Protein AF-0000000086875425 (afdb_homodimer)

Secondary structure (DSSP, 8-state):
-HHHHHHHHT--SHHHHHHHHHHHHHHHHHHHHHHHHHTT---HHHHHHHH---HHHHHHHT-EEEHHHHHHHHT--HHHHHHHHHHHT---BTTEEEHHHHHHHHSHHHHHHHHHHHHHHHHHHHHHHHHHHHHHHHHHHHHHH-/-HHHHHHHHT--SHHHHHHHHHHHHHHHHHHHHHHHHHTT---HHHHHHHH---HHHHHHHT-EEEHHHHHHHHT--HHHHHHHHHHHT---BTTEEEHHHHHHHHSHHHHHHHHHHHHHHHHHHHHHHHHHHHHHHHHHHHHHH-

Nearest PDB structures (foldseek):
  6fal-assembly1_A  TM=4.359E-01  e=3.203E+00  Escherichia coli
  6fal-assembly1_A  TM=4.360E-01  e=3.203E+00  Escherichia coli

Solvent-accessible surface area (backbone atoms only — not comparable to full-atom values): 15227 Å² total; per-residue (Å²): 109,71,62,57,46,52,53,44,43,67,26,78,45,69,69,56,35,51,52,50,52,52,51,50,50,51,50,48,25,51,40,46,43,21,46,40,45,74,74,64,56,79,54,59,68,59,46,26,71,61,41,66,46,52,65,69,59,56,55,53,33,63,38,70,34,47,60,67,56,48,26,62,74,70,70,42,51,71,66,57,46,52,51,46,35,67,49,34,58,55,64,62,57,96,66,20,35,40,39,22,61,51,53,33,53,72,33,71,67,53,30,50,48,40,25,50,54,34,49,52,50,49,51,49,45,49,48,36,44,52,41,43,46,45,42,47,48,42,44,51,49,47,48,67,66,98,111,71,62,57,46,52,52,46,44,66,26,78,44,69,69,56,35,50,51,51,52,52,52,50,51,52,49,49,25,50,38,45,45,20,46,39,44,74,74,62,57,78,56,59,68,59,45,25,69,62,42,65,47,54,66,68,58,55,55,53,32,64,37,68,34,47,58,67,58,47,27,62,74,70,68,41,51,72,66,57,45,53,52,46,36,67,47,34,58,55,65,62,57,96,67,20,35,40,37,23,60,51,54,34,54,71,33,70,66,53,30,50,48,40,24,50,53,33,49,52,50,47,50,48,46,49,46,38,45,51,41,43,46,44,42,47,48,40,44,50,48,46,49,66,68,99

Foldseek 3Di:
DVVVVVLVVPDDDDVSVVVNVVVVLVLVLLLQLLVCVVVPDDDLVVSCVVSVDDSVSSVQQQDWDALVVLCVVQVHDSVVVVVLCVQLVADADVRIGGNSVSSLCVDPVSSVVSSVVVVVVVVVVVVVVVVVVVVCVVVVVVVVVD/DVVVVVLVVPDDDDVSVVVNVVVVLVLVLLLQLLVCVVVPDDDLVVSCVVSVDDSVSSVQQQDWDALVVLCVVQVHDSVVVVVLCVQLVADADVRIGGNSVSSLCVDPVSSVVSSVVVVVVVVVVVVVVVVVVVVCVVVVVVVVVD

Radius of gyration: 24.81 Å; Cα contacts (8 Å, |Δi|>4): 283; chains: 2; bounding box: 55×74×65 Å

Sequence (292 aa):
MTDEIQHLIDIHDRASANEYLRRRDERRRRLIASRMLQLGERDHKYIKQITLCRIEEIEGLKAYLTMEQVMHELGLSEMSLKKYIRQCGLTVYNRMIPRYAIELAKDSVYGILMQKEYQDKKLKTQTQEEYLLEIEERIAEYGKCFMTDEIQHLIDIHDRASANEYLRRRDERRRRLIASRMLQLGERDHKYIKQITLCRIEEIEGLKAYLTMEQVMHELGLSEMSLKKYIRQCGLTVYNRMIPRYAIELAKDSVYGILMQKEYQDKKLKTQTQEEYLLEIEERIAEYGKCF

Organism: NCBI:txid248903

pLDDT: mean 82.44, std 16.49, range [30.38, 97.31]

Structure (mmCIF, N/CA/C/O backbone):
data_AF-0000000086875425-model_v1
#
loop_
_entity.id
_entity.type
_entity.pdbx_description
1 polymer 'Uncharacterized protein'
#
loop_
_atom_site.group_PDB
_atom_site.id
_atom_site.type_symbol
_atom_site.label_atom_id
_atom_site.label_alt_id
_atom_site.label_comp_id
_atom_site.label_asym_id
_atom_site.label_entity_id
_atom_site.label_seq_id
_atom_site.pdbx_PDB_ins_code
_atom_site.Cartn_x
_atom_site.Cartn_y
_atom_site.Cartn_z
_atom_site.occupancy
_atom_site.B_iso_or_equiv
_atom_site.auth_seq_id
_atom_site.auth_comp_id
_atom_site.auth_asym_id
_atom_site.auth_atom_id
_atom_site.pdbx_PDB_model_num
ATOM 1 N N . MET A 1 1 ? 0.768 -17.562 7.965 1 48.5 1 MET A N 1
ATOM 2 C CA . MET A 1 1 ? 0.227 -16.766 9.062 1 48.5 1 MET A CA 1
ATOM 3 C C . MET A 1 1 ? 0.815 -17.219 10.398 1 48.5 1 MET A C 1
ATOM 5 O O . MET A 1 1 ? 1.211 -16.375 11.211 1 48.5 1 MET A O 1
ATOM 9 N N . THR A 1 2 ? 0.936 -18.469 10.539 1 56.5 2 THR A N 1
ATOM 10 C CA . THR A 1 2 ? 1.395 -19.016 11.812 1 56.5 2 THR A CA 1
ATOM 11 C C . THR A 1 2 ? 2.842 -18.609 12.078 1 56.5 2 THR A C 1
ATOM 13 O O . THR A 1 2 ? 3.186 -18.219 13.195 1 56.5 2 THR A O 1
ATOM 16 N N . ASP A 1 3 ? 3.473 -18.422 10.977 1 80 3 ASP A N 1
ATOM 17 C CA . ASP A 1 3 ? 4.906 -18.219 11.148 1 80 3 ASP A CA 1
ATOM 18 C C . ASP A 1 3 ? 5.207 -16.75 11.477 1 80 3 ASP A C 1
ATOM 20 O O . ASP A 1 3 ? 6.008 -16.453 12.359 1 80 3 ASP A O 1
ATOM 24 N N . GLU A 1 4 ? 4.293 -15.992 11 1 85.06 4 GLU A N 1
ATOM 25 C CA . GLU A 1 4 ? 4.559 -14.578 11.25 1 85.06 4 GLU A CA 1
ATOM 26 C C . GLU A 1 4 ? 4.242 -14.211 12.695 1 85.06 4 GLU A C 1
ATOM 28 O O . GLU A 1 4 ? 4.965 -13.43 13.32 1 85.06 4 GLU A O 1
ATOM 33 N N . ILE A 1 5 ? 3.25 -14.836 13.195 1 88.69 5 ILE A N 1
ATOM 34 C CA . ILE A 1 5 ? 2.84 -14.586 14.578 1 88.69 5 ILE A CA 1
ATOM 35 C C . ILE A 1 5 ? 3.943 -15.023 15.531 1 88.69 5 ILE A C 1
ATOM 37 O O . ILE A 1 5 ? 4.316 -14.281 16.438 1 88.69 5 ILE A O 1
ATOM 41 N N . GLN A 1 6 ? 4.379 -16.219 15.266 1 89.81 6 GLN A N 1
ATOM 42 C CA . GLN A 1 6 ? 5.449 -16.734 16.125 1 89.81 6 GLN A CA 1
ATOM 43 C C . GLN A 1 6 ? 6.703 -15.867 16 1 89.81 6 GLN A C 1
ATOM 45 O O . GLN A 1 6 ? 7.395 -15.625 17 1 89.81 6 GLN A O 1
ATOM 50 N N . HIS A 1 7 ? 7 -15.453 14.828 1 90.44 7 HIS A N 1
ATOM 51 C CA . HIS A 1 7 ? 8.148 -14.578 14.617 1 90.44 7 HIS A CA 1
ATOM 52 C C . HIS A 1 7 ? 8.031 -13.305 15.445 1 90.44 7 HIS A C 1
ATOM 54 O O . HIS A 1 7 ? 9.008 -12.859 16.047 1 90.44 7 HIS A O 1
ATOM 60 N N . LEU A 1 8 ? 6.863 -12.758 15.531 1 90.88 8 LEU A N 1
ATOM 61 C CA . LEU A 1 8 ? 6.621 -11.539 16.297 1 90.88 8 LEU A CA 1
ATOM 62 C C . LEU A 1 8 ? 6.859 -11.773 17.781 1 90.88 8 LEU A C 1
ATOM 64 O O . LEU A 1 8 ? 7.473 -10.945 18.453 1 90.88 8 LEU A O 1
ATOM 68 N N . ILE A 1 9 ? 6.422 -12.898 18.234 1 91.88 9 ILE A N 1
ATOM 69 C CA . ILE A 1 9 ? 6.523 -13.234 19.656 1 91.88 9 ILE A CA 1
ATOM 70 C C . ILE A 1 9 ? 7.988 -13.461 20.016 1 91.88 9 ILE A C 1
ATOM 72 O O . ILE A 1 9 ? 8.406 -13.148 21.141 1 91.88 9 ILE A O 1
ATOM 76 N N . ASP A 1 10 ? 8.789 -13.812 19.047 1 92.5 10 ASP A N 1
ATOM 77 C CA . ASP A 1 10 ? 10.18 -14.172 19.297 1 92.5 10 ASP A CA 1
ATOM 78 C C . ASP A 1 10 ? 11.086 -12.938 19.234 1 92.5 10 ASP A C 1
ATOM 80 O O . ASP A 1 10 ? 12.297 -13.039 19.438 1 92.5 10 ASP A O 1
ATOM 84 N N . ILE A 1 11 ? 10.516 -11.844 18.984 1 92.56 11 ILE A N 1
ATOM 85 C CA . ILE A 1 11 ? 11.297 -10.617 18.938 1 92.56 11 ILE A CA 1
ATOM 86 C C . ILE A 1 11 ? 11.539 -10.109 20.359 1 92.56 11 ILE A C 1
ATOM 88 O O . ILE A 1 11 ? 10.594 -9.805 21.094 1 92.56 11 ILE A O 1
ATOM 92 N N . HIS A 1 12 ? 12.883 -9.93 20.75 1 91.62 12 HIS A N 1
ATOM 93 C CA . HIS A 1 12 ? 13.172 -9.555 22.125 1 91.62 12 HIS A CA 1
ATOM 94 C C . HIS A 1 12 ? 14.148 -8.383 22.188 1 91.62 12 HIS A C 1
ATOM 96 O O . HIS A 1 12 ? 14.531 -7.941 23.266 1 91.62 12 HIS A O 1
ATOM 102 N N . ASP A 1 13 ? 14.594 -7.965 21 1 93.06 13 ASP A N 1
ATOM 103 C CA . ASP A 1 13 ? 15.547 -6.859 21 1 93.06 13 ASP A CA 1
ATOM 104 C C . ASP A 1 13 ? 15.227 -5.852 19.906 1 93.06 13 ASP A C 1
ATOM 106 O O . ASP A 1 13 ? 14.469 -6.152 18.984 1 93.06 13 ASP A O 1
ATOM 110 N N . ARG A 1 14 ? 15.867 -4.703 20.031 1 91.19 14 ARG A N 1
ATOM 111 C CA . ARG A 1 14 ? 15.562 -3.578 19.156 1 91.19 14 ARG A CA 1
ATOM 112 C C . ARG A 1 14 ? 16.031 -3.859 17.719 1 91.19 14 ARG A C 1
ATOM 114 O O . ARG A 1 14 ? 15.359 -3.484 16.766 1 91.19 14 ARG A O 1
ATOM 121 N N . ALA A 1 15 ? 17.125 -4.457 17.656 1 91.88 15 ALA A N 1
ATOM 122 C CA . ALA A 1 15 ? 17.672 -4.75 16.328 1 91.88 15 ALA A CA 1
ATOM 123 C C . ALA A 1 15 ? 16.734 -5.68 15.555 1 91.88 15 ALA A C 1
ATOM 125 O O . ALA A 1 15 ? 16.438 -5.43 14.383 1 91.88 15 ALA A O 1
ATOM 126 N N . SER A 1 16 ? 16.281 -6.691 16.203 1 92.94 16 SER A N 1
ATOM 127 C CA . SER A 1 16 ? 15.367 -7.648 15.586 1 92.94 16 SER A CA 1
ATOM 128 C C . SER A 1 16 ? 14.023 -7.004 15.258 1 92.94 16 SER A C 1
ATOM 130 O O . SER A 1 16 ? 13.414 -7.312 14.234 1 92.94 16 SER A O 1
ATOM 132 N N . ALA A 1 17 ? 13.609 -6.137 16.094 1 92.56 17 ALA A N 1
ATOM 133 C CA . ALA A 1 17 ? 12.352 -5.438 15.875 1 92.56 17 ALA A CA 1
ATOM 134 C C . ALA A 1 17 ? 12.43 -4.543 14.648 1 92.56 17 ALA A C 1
ATOM 136 O O . ALA A 1 17 ? 11.523 -4.547 13.805 1 92.56 17 ALA A O 1
ATOM 137 N N . ASN A 1 18 ? 13.492 -3.838 14.57 1 90.38 18 ASN A N 1
ATOM 138 C CA . ASN A 1 18 ? 13.695 -2.953 13.422 1 90.38 18 ASN A CA 1
ATOM 139 C C . ASN A 1 18 ? 13.766 -3.734 12.117 1 90.38 18 ASN A C 1
ATOM 141 O O . ASN A 1 18 ? 13.211 -3.311 11.102 1 90.38 18 ASN A O 1
ATOM 145 N N . GLU A 1 19 ? 14.422 -4.797 12.195 1 92.44 19 GLU A N 1
ATOM 146 C CA . GLU A 1 19 ? 14.539 -5.629 11 1 92.44 19 GLU A CA 1
ATOM 147 C C . GLU A 1 19 ? 13.18 -6.168 10.57 1 92.44 19 GLU A C 1
ATOM 149 O O . GLU A 1 19 ? 12.867 -6.203 9.375 1 92.44 19 GLU A O 1
ATOM 154 N N . TYR A 1 20 ? 12.414 -6.586 11.531 1 92.94 20 TYR A N 1
ATOM 155 C CA . TYR A 1 20 ? 11.07 -7.09 11.234 1 92.94 20 TYR A CA 1
ATOM 156 C C . TYR A 1 20 ? 10.219 -6.012 10.578 1 92.94 20 TYR A C 1
ATOM 158 O O . TYR A 1 20 ? 9.547 -6.273 9.57 1 92.94 20 TYR A O 1
ATOM 166 N N . LEU A 1 21 ? 10.266 -4.855 11.086 1 90.25 21 LEU A N 1
ATOM 167 C CA . LEU A 1 21 ? 9.461 -3.756 10.562 1 90.25 21 LEU A CA 1
ATOM 168 C C . LEU A 1 21 ? 9.898 -3.387 9.148 1 90.25 21 LEU A C 1
ATOM 170 O O . LEU A 1 21 ? 9.062 -3.137 8.281 1 90.25 21 LEU A O 1
ATOM 174 N N . ARG A 1 22 ? 11.18 -3.379 8.93 1 89.5 22 ARG A N 1
ATOM 175 C CA . ARG A 1 22 ? 11.719 -3.055 7.617 1 89.5 22 ARG A CA 1
ATOM 176 C C . ARG A 1 22 ? 11.273 -4.074 6.574 1 89.5 22 ARG A C 1
ATOM 178 O O . ARG A 1 22 ? 10.805 -3.703 5.496 1 89.5 22 ARG A O 1
ATOM 185 N N . ARG A 1 23 ? 11.344 -5.277 6.918 1 90.44 23 ARG A N 1
ATOM 186 C CA . ARG A 1 23 ? 10.969 -6.344 5.992 1 90.44 23 ARG A CA 1
ATOM 187 C C . ARG A 1 23 ? 9.477 -6.312 5.699 1 90.44 23 ARG A C 1
ATOM 189 O O . ARG A 1 23 ? 9.055 -6.535 4.562 1 90.44 23 ARG A O 1
ATOM 196 N N . ARG A 1 24 ? 8.789 -6.074 6.711 1 89.5 24 ARG A N 1
ATOM 197 C CA . ARG A 1 24 ? 7.34 -6.031 6.535 1 89.5 24 ARG A CA 1
ATOM 198 C C . ARG A 1 24 ? 6.934 -4.867 5.645 1 89.5 24 ARG A C 1
ATOM 200 O O . ARG A 1 24 ? 6.055 -5.008 4.789 1 89.5 24 ARG A O 1
ATOM 207 N N . ASP A 1 25 ? 7.562 -3.75 5.844 1 89 25 ASP A N 1
ATOM 208 C CA . ASP A 1 25 ? 7.27 -2.58 5.023 1 89 25 ASP A CA 1
ATOM 209 C C . ASP A 1 25 ? 7.621 -2.836 3.559 1 89 25 ASP A C 1
ATOM 211 O O . ASP A 1 25 ? 6.867 -2.461 2.658 1 89 25 ASP A O 1
ATOM 215 N N . GLU A 1 26 ? 8.688 -3.438 3.359 1 90.94 26 GLU A N 1
ATOM 216 C CA . GLU A 1 26 ? 9.117 -3.764 2.002 1 90.94 26 GLU A CA 1
ATOM 217 C C . GLU A 1 26 ? 8.133 -4.719 1.331 1 90.94 26 GLU A C 1
ATOM 219 O O . GLU A 1 26 ? 7.785 -4.543 0.16 1 90.94 26 GLU A O 1
ATOM 224 N N . ARG A 1 27 ? 7.703 -5.672 2.082 1 91 27 ARG A N 1
ATOM 225 C CA . ARG A 1 27 ? 6.754 -6.641 1.549 1 91 27 ARG A CA 1
ATOM 226 C C . ARG A 1 27 ? 5.434 -5.969 1.178 1 91 27 ARG A C 1
ATOM 228 O O . ARG A 1 27 ? 4.836 -6.289 0.148 1 91 27 ARG A O 1
ATOM 235 N N . ARG A 1 28 ? 5.059 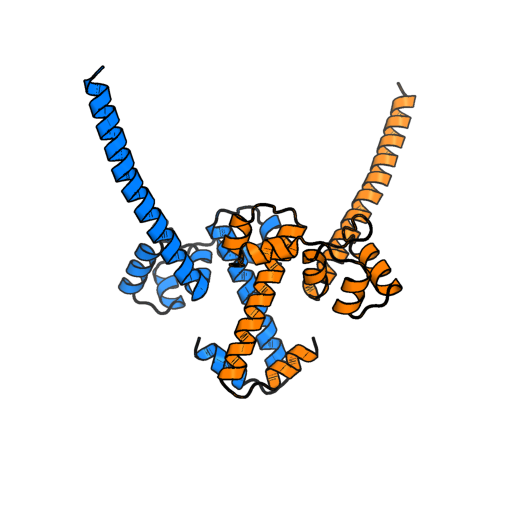-5.125 1.97 1 91.25 28 ARG A N 1
ATOM 236 C CA . ARG A 1 28 ? 3.787 -4.449 1.726 1 91.25 28 ARG A CA 1
ATOM 237 C C . ARG A 1 28 ? 3.875 -3.545 0.499 1 91.25 28 ARG A C 1
ATOM 239 O O . ARG A 1 28 ? 2.938 -3.479 -0.297 1 91.25 28 ARG A O 1
ATOM 246 N N . ARG A 1 29 ? 4.973 -2.867 0.413 1 93.31 29 ARG A N 1
ATOM 247 C CA . ARG A 1 29 ? 5.164 -2.014 -0.755 1 93.31 29 ARG A CA 1
ATOM 248 C C . ARG A 1 29 ? 5.129 -2.832 -2.043 1 93.31 29 ARG A C 1
ATOM 250 O O . ARG A 1 29 ? 4.477 -2.443 -3.012 1 93.31 29 ARG A O 1
ATOM 257 N N . ARG A 1 30 ? 5.742 -3.898 -1.973 1 94.56 30 ARG A N 1
ATOM 258 C CA . ARG A 1 30 ? 5.789 -4.785 -3.133 1 94.56 30 ARG A CA 1
ATOM 259 C C . ARG A 1 30 ? 4.406 -5.336 -3.453 1 94.56 30 ARG A C 1
ATOM 261 O O . ARG A 1 30 ? 4.059 -5.52 -4.625 1 94.56 30 ARG A O 1
ATOM 268 N N . LEU A 1 31 ? 3.713 -5.633 -2.4 1 95.38 31 LEU A N 1
ATOM 269 C CA . LEU A 1 31 ? 2.365 -6.168 -2.562 1 95.38 31 LEU A CA 1
ATOM 270 C C . LEU A 1 31 ? 1.456 -5.156 -3.246 1 95.38 31 LEU A C 1
ATOM 272 O O . LEU A 1 31 ? 0.715 -5.5 -4.168 1 95.38 31 LEU A O 1
ATOM 276 N N . ILE A 1 32 ? 1.537 -3.955 -2.863 1 96 32 ILE A N 1
ATOM 277 C CA . ILE A 1 32 ? 0.703 -2.908 -3.445 1 96 32 ILE A CA 1
ATOM 278 C C . ILE A 1 32 ? 1.121 -2.658 -4.891 1 96 32 ILE A C 1
ATOM 280 O O . ILE A 1 32 ? 0.271 -2.496 -5.77 1 96 32 ILE A O 1
ATOM 284 N N . ALA A 1 33 ? 2.385 -2.629 -5.07 1 97.25 33 ALA A N 1
ATOM 285 C CA . ALA A 1 33 ? 2.873 -2.492 -6.441 1 97.25 33 ALA A CA 1
ATOM 286 C C . ALA A 1 33 ? 2.354 -3.623 -7.324 1 97.25 33 ALA A C 1
ATOM 288 O O . ALA A 1 33 ? 1.902 -3.385 -8.445 1 97.25 33 ALA A O 1
ATOM 289 N N . SER A 1 34 ? 2.398 -4.809 -6.816 1 96 34 SER A N 1
ATOM 290 C CA . SER A 1 34 ? 1.917 -5.984 -7.539 1 96 34 SER A CA 1
ATOM 291 C C . SER A 1 34 ? 0.431 -5.863 -7.863 1 96 34 SER A C 1
ATOM 293 O O . SER A 1 34 ? 0.004 -6.18 -8.977 1 96 34 SER A O 1
ATOM 295 N N . ARG A 1 35 ? -0.295 -5.398 -6.914 1 95.12 35 ARG A N 1
ATOM 296 C CA . ARG A 1 35 ? -1.731 -5.234 -7.113 1 95.12 35 ARG A CA 1
ATOM 297 C C . ARG A 1 35 ? -2.02 -4.184 -8.18 1 95.12 35 ARG A C 1
ATOM 299 O O . ARG A 1 35 ? -2.91 -4.367 -9.016 1 95.12 35 ARG A O 1
ATOM 306 N N . MET A 1 36 ? -1.295 -3.127 -8.188 1 96.31 36 MET A N 1
ATOM 307 C CA . MET A 1 36 ? -1.462 -2.078 -9.195 1 96.31 36 MET A CA 1
ATOM 308 C C . MET A 1 36 ? -1.146 -2.605 -10.594 1 96.31 36 MET A C 1
ATOM 310 O O . MET A 1 36 ? -1.882 -2.336 -11.539 1 96.31 36 MET A O 1
ATOM 314 N N . LEU A 1 37 ? -0.131 -3.359 -10.656 1 94.94 37 LEU A N 1
ATOM 315 C CA . LEU A 1 37 ? 0.236 -3.961 -11.93 1 94.94 37 LEU A CA 1
ATOM 316 C C . LEU A 1 37 ? -0.846 -4.926 -12.406 1 94.94 37 LEU A C 1
ATOM 318 O O . LEU A 1 37 ? -1.198 -4.93 -13.586 1 94.94 37 LEU A O 1
ATOM 322 N N . GLN A 1 38 ? -1.345 -5.703 -11.508 1 91.94 38 GLN A N 1
ATOM 323 C CA . GLN A 1 38 ? -2.398 -6.66 -11.836 1 91.94 38 GLN A CA 1
ATOM 324 C C . GLN A 1 38 ? -3.641 -5.949 -12.367 1 91.94 38 GLN A C 1
ATOM 326 O O . GLN A 1 38 ? -4.324 -6.465 -13.25 1 91.94 38 GLN A O 1
ATOM 331 N N . LEU A 1 39 ? -3.879 -4.773 -11.859 1 92.25 39 LEU A N 1
ATOM 332 C CA . LEU A 1 39 ? -5.055 -4.008 -12.258 1 92.25 39 LEU A CA 1
ATOM 333 C C . LEU A 1 39 ? -4.797 -3.25 -13.562 1 92.25 39 LEU A C 1
ATOM 335 O O . LEU A 1 39 ? -5.672 -2.541 -14.055 1 92.25 39 LEU A O 1
ATOM 339 N N . GLY A 1 40 ? -3.561 -3.266 -14.062 1 91.69 40 GLY A N 1
ATOM 340 C CA . GLY A 1 40 ? -3.295 -2.73 -15.391 1 91.69 40 GLY A CA 1
ATOM 341 C C . GLY A 1 40 ? -2.516 -1.43 -15.359 1 91.69 40 GLY A C 1
ATOM 342 O O . GLY A 1 40 ? -2.318 -0.798 -16.406 1 91.69 40 GLY A O 1
ATOM 343 N N . GLU A 1 41 ? -2.088 -1.036 -14.148 1 94.06 41 GLU A N 1
ATOM 344 C CA . GLU A 1 41 ? -1.267 0.168 -14.078 1 94.06 41 GLU A CA 1
ATOM 345 C C . GLU A 1 41 ? 0.095 -0.054 -14.727 1 94.06 41 GLU A C 1
ATOM 347 O O . GLU A 1 41 ? 0.802 -1.008 -14.391 1 94.06 41 GLU A O 1
ATOM 352 N N . ARG A 1 42 ? 0.423 0.842 -15.664 1 92.12 42 ARG A N 1
ATOM 353 C CA . ARG A 1 42 ? 1.667 0.65 -16.406 1 92.12 42 ARG A CA 1
ATOM 354 C C . ARG A 1 42 ? 2.627 1.812 -16.172 1 92.12 42 ARG A C 1
ATOM 356 O O . ARG A 1 42 ? 3.766 1.787 -16.641 1 92.12 42 ARG A O 1
ATOM 363 N N . ASP A 1 43 ? 2.145 2.771 -15.469 1 95.25 43 ASP A N 1
ATOM 364 C CA . ASP A 1 43 ? 2.994 3.918 -15.156 1 95.25 43 ASP A CA 1
ATOM 365 C C . ASP A 1 43 ? 3.885 3.633 -13.953 1 95.25 43 ASP A C 1
ATOM 367 O O . ASP A 1 43 ? 3.451 3.764 -12.805 1 95.25 43 ASP A O 1
ATOM 371 N N . HIS A 1 44 ? 5.156 3.387 -14.25 1 94.75 44 HIS A N 1
ATOM 372 C CA . HIS A 1 44 ? 6.102 3.016 -13.203 1 94.75 44 HIS A CA 1
ATOM 373 C C . HIS A 1 44 ? 6.34 4.176 -12.234 1 94.75 44 HIS A C 1
ATOM 375 O O . HIS A 1 44 ? 6.535 3.963 -11.039 1 94.75 44 HIS A O 1
ATOM 381 N N . LYS A 1 45 ? 6.297 5.348 -12.789 1 93.62 45 LYS A N 1
ATOM 382 C CA . LYS A 1 45 ? 6.5 6.516 -11.945 1 93.62 45 LYS A CA 1
ATOM 383 C C . LYS A 1 45 ? 5.352 6.684 -10.953 1 93.62 45 LYS A C 1
ATOM 385 O O . LYS A 1 45 ? 5.574 7.008 -9.781 1 93.62 45 LYS A O 1
ATOM 390 N N . TYR A 1 46 ? 4.223 6.449 -11.438 1 95.06 46 TYR A N 1
ATOM 391 C CA . TYR A 1 46 ? 3.043 6.535 -10.586 1 95.06 46 TYR A CA 1
ATOM 392 C C . TYR A 1 46 ? 3.072 5.461 -9.5 1 95.06 46 TYR A C 1
ATOM 394 O O . TYR A 1 46 ? 2.84 5.75 -8.328 1 95.06 46 TYR A O 1
ATOM 402 N N . ILE A 1 47 ? 3.393 4.266 -9.859 1 97 47 ILE A N 1
ATOM 403 C CA . ILE A 1 47 ? 3.484 3.168 -8.898 1 97 47 ILE A CA 1
ATOM 404 C C . ILE A 1 47 ? 4.543 3.484 -7.848 1 97 47 ILE A C 1
ATOM 406 O O . ILE A 1 47 ? 4.316 3.291 -6.652 1 97 47 ILE A O 1
ATOM 410 N N . LYS A 1 48 ? 5.652 4.004 -8.273 1 96 48 LYS A N 1
ATOM 411 C CA . LYS A 1 48 ? 6.746 4.359 -7.375 1 96 48 LYS A CA 1
ATOM 412 C C . LYS A 1 48 ? 6.309 5.422 -6.371 1 96 48 LYS A C 1
ATOM 414 O O . LYS A 1 48 ? 6.672 5.359 -5.195 1 96 48 LYS A O 1
ATOM 419 N N . GLN A 1 49 ? 5.52 6.367 -6.844 1 92.88 49 GLN A N 1
ATOM 420 C CA . GLN A 1 49 ? 5.07 7.453 -5.98 1 92.88 49 GLN A CA 1
ATOM 421 C C . GLN A 1 49 ? 4.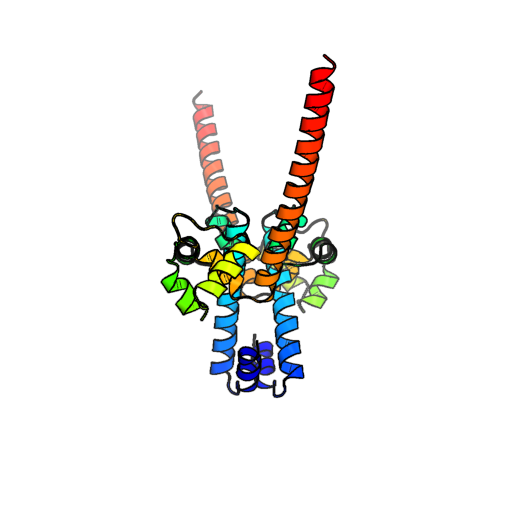156 6.93 -4.871 1 92.88 49 GLN A C 1
ATOM 423 O O . GLN A 1 49 ? 4.168 7.449 -3.754 1 92.88 49 GLN A O 1
ATOM 428 N N . ILE A 1 50 ? 3.447 5.961 -5.215 1 94.5 50 ILE A N 1
ATOM 429 C CA . ILE A 1 50 ? 2.484 5.426 -4.262 1 94.5 50 ILE A CA 1
ATOM 430 C C . ILE A 1 50 ? 3.186 4.457 -3.309 1 94.5 50 ILE A C 1
ATOM 432 O O . ILE A 1 50 ? 2.994 4.527 -2.092 1 94.5 50 ILE A O 1
ATOM 436 N N . THR A 1 51 ? 4.02 3.576 -3.791 1 95.44 51 THR A N 1
ATOM 437 C CA . THR A 1 51 ? 4.516 2.438 -3.025 1 95.44 51 THR A CA 1
ATOM 438 C C . THR A 1 51 ? 5.91 2.721 -2.479 1 95.44 51 THR A C 1
ATOM 440 O O . THR A 1 51 ? 6.383 2.025 -1.576 1 95.44 51 THR A O 1
ATOM 443 N N . LEU A 1 52 ? 6.613 3.592 -3.17 1 93.25 52 LEU A N 1
ATOM 444 C CA . LEU A 1 52 ? 7.996 3.928 -2.846 1 93.25 52 LEU A CA 1
ATOM 445 C C . LEU A 1 52 ? 8.938 2.785 -3.221 1 93.25 52 LEU A C 1
ATOM 447 O O . LEU A 1 52 ? 10.078 2.734 -2.752 1 93.25 52 LEU A O 1
ATOM 451 N N . CYS A 1 53 ? 8.43 1.869 -3.971 1 94.31 53 CYS A N 1
ATOM 452 C CA . CYS A 1 53 ? 9.305 0.861 -4.555 1 94.31 53 CYS A CA 1
ATOM 453 C C . CYS A 1 53 ? 10.242 1.482 -5.582 1 94.31 53 CYS A C 1
ATOM 455 O O . CYS A 1 53 ? 9.859 2.416 -6.293 1 94.31 53 CYS A O 1
ATOM 457 N N . ARG A 1 54 ? 11.398 0.935 -5.688 1 93.75 54 ARG A N 1
ATOM 458 C CA . ARG A 1 54 ? 12.312 1.357 -6.742 1 93.75 54 ARG A CA 1
ATOM 459 C C . ARG A 1 54 ? 11.812 0.91 -8.117 1 93.75 54 ARG A C 1
ATOM 461 O O . ARG A 1 54 ? 11.125 -0.109 -8.227 1 93.75 54 ARG A O 1
ATOM 468 N N . ILE A 1 55 ? 12.156 1.655 -9.117 1 95.38 55 ILE A N 1
ATOM 469 C CA . ILE A 1 55 ? 11.719 1.354 -10.477 1 95.38 55 ILE A CA 1
ATOM 470 C C . ILE A 1 55 ? 12.188 -0.045 -10.867 1 95.38 55 ILE A C 1
ATOM 472 O O . ILE A 1 55 ? 11.438 -0.812 -11.477 1 95.38 55 ILE A O 1
ATOM 476 N N . GLU A 1 56 ? 13.375 -0.347 -10.5 1 95.5 56 GLU A N 1
ATOM 477 C CA . GLU A 1 56 ? 13.922 -1.661 -10.82 1 95.5 56 GLU A CA 1
ATOM 478 C C . GLU A 1 56 ? 13.094 -2.775 -10.188 1 95.5 56 GLU A C 1
ATOM 480 O O . GLU A 1 56 ? 12.891 -3.826 -10.797 1 95.5 56 GLU A O 1
ATOM 485 N N . GLU A 1 57 ? 12.711 -2.559 -9 1 96.06 57 GLU A N 1
ATOM 486 C CA . GLU A 1 57 ? 11.859 -3.529 -8.312 1 96.06 57 GLU A CA 1
ATOM 487 C C . GLU A 1 57 ? 10.523 -3.695 -9.031 1 96.06 57 GLU A C 1
ATOM 489 O O . GLU A 1 57 ? 10.023 -4.816 -9.172 1 96.06 57 GLU A O 1
ATOM 494 N N . ILE A 1 58 ? 9.961 -2.621 -9.438 1 97 58 ILE A N 1
ATOM 495 C CA . ILE A 1 58 ? 8.68 -2.633 -10.148 1 97 58 ILE A CA 1
ATOM 496 C C . ILE A 1 58 ? 8.828 -3.387 -11.469 1 97 58 ILE A C 1
ATOM 498 O O . ILE A 1 58 ? 7.984 -4.215 -11.812 1 97 58 ILE A O 1
ATOM 502 N N . GLU A 1 59 ? 9.906 -3.104 -12.188 1 96.25 59 GLU A N 1
ATOM 503 C CA . GLU A 1 59 ? 10.18 -3.82 -13.43 1 96.25 59 GLU A CA 1
ATOM 504 C C . GLU A 1 59 ? 10.344 -5.316 -13.18 1 96.25 59 GLU A C 1
ATOM 506 O O . GLU A 1 59 ? 9.859 -6.141 -13.953 1 96.25 59 GLU A O 1
ATOM 511 N N . GLY A 1 60 ? 10.984 -5.598 -12.125 1 96.12 60 GLY A N 1
ATOM 512 C CA . GLY A 1 60 ? 11.172 -6.996 -11.758 1 96.12 60 GLY A CA 1
ATOM 513 C C . GLY A 1 60 ? 9.867 -7.719 -11.484 1 96.12 60 GLY A C 1
ATOM 514 O O . GLY A 1 60 ? 9.758 -8.922 -11.727 1 96.12 60 GLY A O 1
ATOM 515 N N . LEU A 1 61 ? 8.945 -7.047 -11.031 1 96.06 61 LEU A N 1
ATOM 516 C CA . LEU A 1 61 ? 7.641 -7.629 -10.727 1 96.06 61 LEU A CA 1
ATOM 517 C C . LEU A 1 61 ? 6.922 -8.039 -12.008 1 96.06 61 LEU A C 1
ATOM 519 O O . LEU A 1 61 ? 5.992 -8.844 -11.969 1 96.06 61 LEU A O 1
ATOM 523 N N . LYS A 1 62 ? 7.367 -7.527 -13.102 1 93.62 62 LYS A N 1
ATOM 524 C CA . LYS A 1 62 ? 6.727 -7.812 -14.383 1 93.62 62 LYS A CA 1
ATOM 525 C C . LYS A 1 62 ? 7.375 -9.016 -15.062 1 93.62 62 LYS A C 1
ATOM 527 O O . LYS A 1 62 ? 6.859 -9.523 -1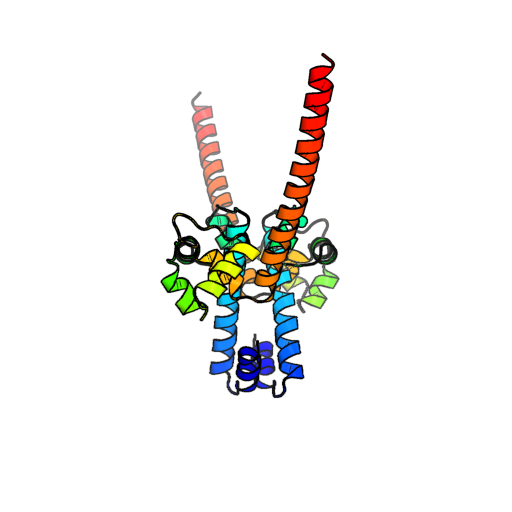6.062 1 93.62 62 LYS A O 1
ATOM 532 N N . ALA A 1 63 ? 8.445 -9.391 -14.492 1 93.81 63 ALA A N 1
ATOM 533 C CA . ALA A 1 63 ? 9.141 -10.531 -15.078 1 93.81 63 ALA A CA 1
ATOM 534 C C . ALA A 1 63 ? 8.281 -11.797 -15.008 1 93.81 63 ALA A C 1
ATOM 536 O O . ALA A 1 63 ? 7.492 -11.961 -14.078 1 93.81 63 ALA A O 1
ATOM 537 N N . TYR A 1 64 ? 8.555 -12.695 -15.977 1 93.69 64 TYR A N 1
ATOM 538 C CA . TYR A 1 64 ? 7.801 -13.945 -16.047 1 93.69 64 TYR A CA 1
ATOM 539 C C . TYR A 1 64 ? 8.602 -15.102 -15.461 1 93.69 64 TYR A C 1
ATOM 541 O O . TYR A 1 64 ? 9.812 -15.195 -15.664 1 93.69 64 TYR A O 1
ATOM 549 N N . LEU A 1 65 ? 7.906 -15.844 -14.758 1 93.62 65 LEU A N 1
ATOM 550 C CA . LEU A 1 65 ? 8.484 -17.047 -14.156 1 93.62 65 LEU A CA 1
ATOM 551 C C . LEU A 1 65 ? 7.918 -18.297 -14.797 1 93.62 65 LEU A C 1
ATOM 553 O O . LEU A 1 65 ? 6.758 -18.328 -15.211 1 93.62 65 LEU A O 1
ATOM 557 N N . THR A 1 66 ? 8.789 -19.281 -14.789 1 91.69 66 THR A N 1
ATOM 558 C CA . THR A 1 66 ? 8.328 -20.578 -15.273 1 91.69 66 THR A CA 1
ATOM 559 C C . THR A 1 66 ? 7.473 -21.281 -14.219 1 91.69 66 THR A C 1
ATOM 561 O O . THR A 1 66 ? 7.523 -20.938 -13.039 1 91.69 66 THR A O 1
ATOM 564 N N . MET A 1 67 ? 6.77 -22.312 -14.672 1 88.94 67 MET A N 1
ATOM 565 C CA . MET A 1 67 ? 5.941 -23.109 -13.773 1 88.94 67 MET A CA 1
ATOM 566 C C . MET A 1 67 ? 6.789 -23.734 -12.672 1 88.94 67 MET A C 1
ATOM 568 O O . MET A 1 67 ? 6.379 -23.766 -11.516 1 88.94 67 MET A O 1
ATOM 572 N N . GLU A 1 68 ? 7.934 -24.141 -13.031 1 91 68 GLU A N 1
ATOM 573 C CA . GLU A 1 68 ? 8.836 -24.797 -12.086 1 91 68 GLU A CA 1
ATOM 574 C C . GLU A 1 68 ? 9.297 -23.828 -11 1 91 68 GLU A C 1
ATOM 576 O O . GLU A 1 68 ? 9.336 -24.188 -9.82 1 91 68 GLU A O 1
ATOM 581 N N . GLN A 1 69 ? 9.625 -22.703 -11.406 1 93.12 69 GLN A N 1
ATOM 582 C CA . GLN A 1 69 ? 10.055 -21.672 -10.469 1 93.12 69 GLN A CA 1
ATOM 583 C C . GLN A 1 69 ? 8.938 -21.312 -9.492 1 93.12 69 GLN A C 1
ATOM 585 O O . GLN A 1 69 ? 9.172 -21.172 -8.289 1 93.12 69 GLN A O 1
ATOM 590 N N . VAL A 1 70 ? 7.777 -21.219 -10 1 91.81 70 VAL A N 1
ATOM 591 C CA . VAL A 1 70 ? 6.625 -20.844 -9.188 1 91.81 70 VAL A CA 1
ATOM 592 C C . VAL A 1 70 ? 6.305 -21.969 -8.203 1 91.81 70 VAL A C 1
ATOM 594 O O . VAL A 1 70 ? 6.043 -21.703 -7.023 1 91.81 70 VAL A O 1
ATOM 597 N N . MET A 1 71 ? 6.328 -23.141 -8.68 1 91.94 71 MET A N 1
ATOM 598 C CA . MET A 1 71 ? 6.086 -24.312 -7.82 1 91.94 71 MET A CA 1
ATOM 599 C C . MET A 1 71 ? 7.047 -24.312 -6.637 1 91.94 71 MET A C 1
ATOM 601 O O . MET A 1 71 ? 6.633 -24.547 -5.5 1 91.94 71 MET A O 1
ATOM 605 N N . HIS A 1 72 ? 8.219 -24 -6.918 1 91.75 72 HIS A N 1
ATOM 606 C CA . HIS A 1 72 ? 9.242 -23.984 -5.883 1 91.75 72 HIS A CA 1
ATOM 607 C C . HIS A 1 72 ? 9 -22.844 -4.891 1 91.75 72 HIS A C 1
ATOM 609 O O . HIS A 1 72 ? 9.102 -23.047 -3.678 1 91.75 72 HIS A O 1
ATOM 615 N N . GLU A 1 73 ? 8.664 -21.734 -5.367 1 88.31 73 GLU A N 1
ATOM 616 C CA . GLU A 1 73 ? 8.477 -20.562 -4.516 1 88.31 73 GLU A CA 1
ATOM 617 C C . GLU A 1 73 ? 7.238 -20.719 -3.637 1 88.31 73 GLU A C 1
ATOM 619 O O . GLU A 1 73 ? 7.238 -20.297 -2.479 1 88.31 73 GLU A O 1
ATOM 624 N N . LEU A 1 74 ? 6.242 -21.266 -4.176 1 88.06 74 LEU A N 1
ATOM 625 C CA . LEU A 1 74 ? 4.984 -21.375 -3.439 1 88.06 74 LEU A CA 1
ATOM 626 C C . LEU A 1 74 ? 4.906 -22.703 -2.699 1 88.06 74 LEU A C 1
ATOM 628 O O . LEU A 1 74 ? 4.047 -22.891 -1.832 1 88.06 74 LEU A O 1
ATOM 632 N N . GLY A 1 75 ? 5.832 -23.547 -3.021 1 89.5 75 GLY A N 1
ATOM 633 C CA . GLY A 1 75 ? 5.789 -24.875 -2.426 1 89.5 75 GLY A CA 1
ATOM 634 C C . GLY A 1 75 ? 4.574 -25.688 -2.846 1 89.5 75 GLY A C 1
ATOM 635 O O . GLY A 1 75 ? 3.938 -26.344 -2.016 1 89.5 75 GLY A O 1
ATOM 636 N N . LEU A 1 76 ? 4.203 -25.578 -3.992 1 89.19 76 LEU A N 1
ATOM 637 C CA . LEU A 1 76 ? 3.02 -26.25 -4.516 1 89.19 76 LEU A CA 1
ATOM 638 C C . LEU A 1 76 ? 3.408 -27.297 -5.555 1 89.19 76 LEU A C 1
ATOM 640 O O . LEU A 1 76 ? 4.434 -27.156 -6.223 1 89.19 76 LEU A O 1
ATOM 644 N N . SER A 1 77 ? 2.566 -28.297 -5.621 1 91.25 77 SER A N 1
ATOM 645 C CA . SER A 1 77 ? 2.688 -29.25 -6.727 1 91.25 77 SER A CA 1
ATOM 646 C C . SER A 1 77 ? 2.18 -28.641 -8.031 1 91.25 77 SER A C 1
ATOM 648 O O . SER A 1 77 ? 1.521 -27.594 -8.023 1 91.25 77 SER A O 1
ATOM 650 N N . GLU A 1 78 ? 2.537 -29.328 -9.086 1 88.12 78 GLU A N 1
ATOM 651 C CA . GLU A 1 78 ? 2.092 -28.875 -10.391 1 88.12 78 GLU A CA 1
ATOM 652 C C . GLU A 1 78 ? 0.568 -28.844 -10.477 1 88.12 78 GLU A C 1
ATOM 654 O O . GLU A 1 78 ? -0.012 -27.875 -10.984 1 88.12 78 GLU A O 1
ATOM 659 N N . MET A 1 79 ? -0.032 -29.812 -9.961 1 88.69 79 MET A N 1
ATOM 660 C CA . MET A 1 79 ? -1.488 -29.906 -10 1 88.69 79 MET A CA 1
ATOM 661 C C . MET A 1 79 ? -2.131 -28.797 -9.188 1 88.69 79 MET A C 1
ATOM 663 O O . MET A 1 79 ? -3.104 -28.188 -9.625 1 88.69 79 MET A O 1
ATOM 667 N N . SER A 1 80 ? -1.587 -28.562 -8.055 1 88.19 80 SER A N 1
ATOM 668 C CA . SER A 1 80 ? -2.117 -27.531 -7.18 1 88.19 80 SER A CA 1
ATOM 669 C C . SER A 1 80 ? -1.965 -26.141 -7.809 1 88.19 80 SER A C 1
ATOM 671 O O . SER A 1 80 ? -2.854 -25.297 -7.688 1 88.19 80 SER A O 1
ATOM 673 N N . LEU A 1 81 ? -0.863 -25.984 -8.453 1 87.69 81 LEU A N 1
ATOM 674 C CA . LEU A 1 81 ? -0.618 -24.703 -9.102 1 87.69 81 LEU A CA 1
ATOM 675 C C . LEU A 1 81 ? -1.578 -24.5 -10.266 1 87.69 81 LEU A C 1
ATOM 677 O O . LEU A 1 81 ? -2.127 -23.406 -10.438 1 87.69 81 LEU A O 1
ATOM 681 N N . LYS A 1 82 ? -1.727 -25.547 -11.039 1 83.62 82 LYS A N 1
ATOM 682 C CA . LYS A 1 82 ? -2.656 -25.453 -12.156 1 83.62 82 LYS A CA 1
ATOM 683 C C . LYS A 1 82 ? -4.07 -25.141 -11.68 1 83.62 82 LYS A C 1
ATOM 685 O O . LYS A 1 82 ? -4.777 -24.344 -12.297 1 83.62 82 LYS A O 1
ATOM 690 N N . LYS A 1 83 ? -4.43 -25.719 -10.633 1 83.5 83 LYS A N 1
ATOM 691 C CA . LYS A 1 83 ? -5.734 -25.438 -10.039 1 83.5 83 LYS A CA 1
ATOM 692 C C . LYS A 1 83 ? -5.836 -23.984 -9.602 1 83.5 83 LYS A C 1
ATOM 694 O O . LYS A 1 83 ? -6.859 -23.328 -9.828 1 83.5 83 LYS A O 1
ATOM 699 N N . TYR A 1 84 ? -4.766 -23.547 -9.031 1 82.81 84 TYR A N 1
ATOM 700 C CA . TYR A 1 84 ? -4.723 -22.156 -8.547 1 82.81 84 TYR A CA 1
ATOM 701 C C . TYR A 1 84 ? -4.832 -21.172 -9.711 1 82.81 84 TYR A C 1
ATOM 703 O O . TYR A 1 84 ? -5.551 -20.188 -9.617 1 82.81 84 TYR A O 1
ATOM 711 N N . ILE A 1 85 ? -4.109 -21.469 -10.672 1 83.25 85 ILE A N 1
ATOM 712 C CA . ILE A 1 85 ? -4.113 -20.609 -11.859 1 83.25 85 ILE A CA 1
ATOM 713 C C . ILE A 1 85 ? -5.527 -20.531 -12.422 1 83.25 85 ILE A C 1
ATOM 715 O O . ILE A 1 85 ? -6 -19.438 -12.758 1 83.25 85 ILE A O 1
ATOM 719 N N . ARG A 1 86 ? -6.191 -21.609 -12.438 1 79.88 86 ARG A N 1
ATOM 720 C CA . ARG A 1 86 ? -7.551 -21.672 -12.969 1 79.88 86 ARG A CA 1
ATOM 721 C C . ARG A 1 86 ? -8.523 -20.906 -12.07 1 79.88 86 ARG A C 1
ATOM 723 O O . ARG A 1 86 ? -9.43 -20.234 -12.562 1 79.88 86 ARG A O 1
ATOM 730 N N . GLN A 1 87 ? -8.312 -20.984 -10.836 1 79.12 87 GLN A N 1
ATOM 731 C CA . GLN A 1 87 ? -9.219 -20.391 -9.859 1 79.12 87 GLN A CA 1
ATOM 732 C C . GLN A 1 87 ? -9.031 -18.875 -9.766 1 79.12 87 GLN A C 1
ATOM 734 O O . GLN A 1 87 ? -9.961 -18.141 -9.422 1 79.12 87 GLN A O 1
ATOM 739 N N . CYS A 1 88 ? -7.809 -18.438 -10.07 1 78.06 88 CYS A N 1
ATOM 740 C CA . CYS A 1 88 ? -7.496 -17.016 -9.906 1 78.06 88 CYS A CA 1
ATOM 741 C C . CYS A 1 88 ? -7.422 -16.312 -11.258 1 78.06 88 CYS A C 1
ATOM 743 O O . CYS A 1 88 ? -7.316 -15.086 -11.32 1 78.06 88 CYS A O 1
ATOM 745 N N . GLY A 1 89 ? -7.523 -17.047 -12.266 1 76.38 89 GLY A N 1
ATOM 746 C CA . GLY A 1 89 ? -7.406 -16.453 -13.586 1 76.38 89 GLY A CA 1
ATOM 747 C C . GLY A 1 89 ? -6.059 -15.805 -13.836 1 76.38 89 GLY A C 1
ATOM 748 O O . GLY A 1 89 ? -5.984 -14.727 -14.422 1 76.38 89 GLY A O 1
ATOM 749 N N . LEU A 1 90 ? -5.086 -16.406 -13.297 1 78.19 90 LEU A N 1
ATOM 750 C CA . LEU A 1 90 ? -3.754 -15.844 -13.477 1 78.19 90 LEU A CA 1
ATOM 751 C C . LEU A 1 90 ? -3.33 -15.898 -14.938 1 78.19 90 LEU A C 1
ATOM 753 O O . LEU A 1 90 ? -3.617 -16.875 -15.641 1 78.19 90 LEU A O 1
ATOM 757 N N . THR A 1 91 ? -2.785 -14.859 -15.352 1 68.81 91 THR A N 1
ATOM 758 C CA . THR A 1 91 ? -2.312 -14.789 -16.734 1 68.81 91 THR A CA 1
ATOM 759 C C . THR A 1 91 ? -1.103 -15.695 -16.938 1 68.81 91 THR A C 1
ATOM 761 O O . THR A 1 91 ? -0.12 -15.602 -16.188 1 68.81 91 THR A O 1
ATOM 764 N N . VAL A 1 92 ? -1.362 -16.547 -17.719 1 74.25 92 VAL A N 1
ATOM 765 C CA . VAL A 1 92 ? -0.277 -17.438 -18.141 1 74.25 92 VAL A CA 1
ATOM 766 C C . VAL A 1 92 ? 0.017 -17.234 -19.625 1 74.25 92 VAL A C 1
ATOM 768 O O . VAL A 1 92 ? -0.894 -17.281 -20.453 1 74.25 92 VAL A O 1
ATOM 771 N N . TYR A 1 93 ? 1.138 -16.594 -19.797 1 71.75 93 TYR A N 1
ATOM 772 C CA . TYR A 1 93 ? 1.604 -16.453 -21.172 1 71.75 93 TYR A CA 1
ATOM 773 C C . TYR A 1 93 ? 2.68 -17.484 -21.484 1 71.75 93 TYR A C 1
ATOM 775 O O . TYR A 1 93 ? 3.756 -17.469 -20.891 1 71.75 93 TYR A O 1
ATOM 783 N N . ASN A 1 94 ? 2.373 -18.297 -22.531 1 71.94 94 ASN A N 1
ATOM 784 C CA . ASN A 1 94 ? 3.307 -19.359 -22.906 1 71.94 94 ASN A CA 1
ATOM 785 C C . ASN A 1 94 ? 3.818 -20.109 -21.672 1 71.94 94 ASN A C 1
ATOM 787 O O . ASN A 1 94 ? 5.027 -20.281 -21.5 1 71.94 94 ASN A O 1
ATOM 791 N N . ARG A 1 95 ? 3.01 -20.344 -20.734 1 75.94 95 ARG A N 1
ATOM 792 C CA . ARG A 1 95 ? 3.264 -21.141 -19.531 1 75.94 95 ARG A CA 1
ATOM 793 C C . ARG A 1 95 ? 4.07 -20.344 -18.516 1 75.94 95 ARG A C 1
ATOM 795 O O . ARG A 1 95 ? 4.789 -20.922 -17.688 1 75.94 95 ARG A O 1
ATOM 802 N N . MET A 1 96 ? 4.047 -19.094 -18.703 1 88.19 96 MET A N 1
ATOM 803 C CA . MET A 1 96 ? 4.77 -18.266 -17.75 1 88.19 96 MET A CA 1
ATOM 804 C C . MET A 1 96 ? 3.809 -17.391 -16.953 1 88.19 96 MET A C 1
ATOM 806 O O . MET A 1 96 ? 2.732 -17.031 -17.438 1 88.19 96 MET A O 1
ATOM 810 N N . ILE A 1 97 ? 4.176 -17.156 -15.719 1 91.75 97 ILE A N 1
ATOM 811 C CA . ILE A 1 97 ? 3.355 -16.391 -14.781 1 91.75 97 ILE A CA 1
ATOM 812 C C . ILE A 1 97 ? 4.109 -15.141 -14.336 1 91.75 97 ILE A C 1
ATOM 814 O O . ILE A 1 97 ? 5.27 -15.219 -13.922 1 91.75 97 ILE A O 1
ATOM 818 N N . PRO A 1 98 ? 3.455 -14.07 -14.508 1 92.75 98 PRO A N 1
ATOM 819 C CA . PRO A 1 98 ? 4.168 -12.867 -14.062 1 92.75 98 PRO A CA 1
ATOM 820 C C . PRO A 1 98 ? 4.449 -12.875 -12.562 1 92.75 98 PRO A C 1
ATOM 822 O O . PRO A 1 98 ? 3.619 -13.336 -11.773 1 92.75 98 PRO A O 1
ATOM 825 N N . ARG A 1 99 ? 5.508 -12.32 -12.109 1 94.69 99 ARG A N 1
ATOM 826 C CA . ARG A 1 99 ? 5.961 -12.328 -10.719 1 94.69 99 ARG A CA 1
ATOM 827 C C . ARG A 1 99 ? 4.957 -11.625 -9.812 1 94.69 99 ARG A C 1
ATOM 829 O O . ARG A 1 99 ? 4.754 -12.031 -8.672 1 94.69 99 ARG A O 1
ATOM 836 N N . TYR A 1 100 ? 4.371 -10.523 -10.289 1 94.75 100 TYR A N 1
ATOM 837 C CA . TYR A 1 100 ? 3.441 -9.797 -9.438 1 94.75 100 TYR A CA 1
ATOM 838 C C . TYR A 1 100 ? 2.25 -10.664 -9.062 1 94.75 100 TYR A C 1
ATOM 840 O O . TYR A 1 100 ? 1.674 -10.5 -7.98 1 94.75 100 TYR A O 1
ATOM 848 N N . ALA A 1 101 ? 1.89 -11.547 -9.906 1 92.06 101 ALA A N 1
ATOM 849 C CA . ALA A 1 101 ? 0.783 -12.445 -9.602 1 92.06 101 ALA A CA 1
ATOM 850 C C . ALA A 1 101 ? 1.152 -13.406 -8.477 1 92.06 101 ALA A C 1
ATOM 852 O O . ALA A 1 101 ? 0.315 -13.734 -7.629 1 92.06 101 ALA A O 1
ATOM 853 N N . ILE A 1 102 ? 2.402 -13.75 -8.445 1 91.94 102 ILE A N 1
ATOM 854 C CA . ILE A 1 102 ? 2.889 -14.664 -7.418 1 91.94 102 ILE A CA 1
ATOM 855 C C . ILE A 1 102 ? 2.965 -13.945 -6.074 1 91.94 102 ILE A C 1
ATOM 857 O O . ILE A 1 102 ? 2.627 -14.523 -5.035 1 91.94 102 ILE A O 1
ATOM 861 N N . GLU A 1 103 ? 3.426 -12.734 -6.086 1 92.94 103 GLU A N 1
ATOM 862 C CA . GLU A 1 103 ? 3.463 -11.938 -4.863 1 92.94 103 GLU A CA 1
ATOM 863 C C . GLU A 1 103 ? 2.078 -11.82 -4.234 1 92.94 103 GLU A C 1
ATOM 865 O O . GLU A 1 103 ? 1.936 -11.922 -3.014 1 92.94 103 GLU A O 1
ATOM 870 N N . LEU A 1 104 ? 1.116 -11.617 -5.051 1 91.44 104 LEU A N 1
ATOM 871 C CA . LEU A 1 104 ? -0.256 -11.484 -4.574 1 91.44 104 LEU A CA 1
ATOM 872 C C . LEU A 1 104 ? -0.779 -12.812 -4.043 1 91.44 104 LEU A C 1
ATOM 874 O O . LEU A 1 104 ? -1.48 -12.852 -3.031 1 91.44 104 LEU A O 1
ATOM 878 N N . ALA A 1 105 ? -0.378 -13.867 -4.699 1 87.06 105 ALA A N 1
ATOM 879 C CA . ALA A 1 105 ? -0.833 -15.195 -4.309 1 87.06 105 ALA A CA 1
ATOM 880 C C . ALA A 1 105 ? -0.283 -15.586 -2.938 1 87.06 105 ALA A C 1
ATOM 882 O O . ALA A 1 105 ? -0.924 -16.328 -2.191 1 87.06 105 ALA A O 1
ATOM 883 N N . LYS A 1 106 ? 0.858 -15.062 -2.664 1 86.38 106 LYS A N 1
ATOM 884 C CA . LYS A 1 106 ? 1.503 -15.375 -1.392 1 86.38 106 LYS A CA 1
ATOM 885 C C . LYS A 1 106 ? 0.786 -14.695 -0.23 1 86.38 106 LYS A C 1
ATOM 887 O O . LYS A 1 106 ? 0.951 -15.086 0.926 1 86.38 106 LYS A O 1
ATOM 892 N N . ASP A 1 107 ? 0.105 -13.656 -0.529 1 88.5 107 ASP A N 1
ATOM 893 C CA . ASP A 1 107 ? -0.658 -12.945 0.492 1 88.5 107 ASP A CA 1
ATOM 894 C C . ASP A 1 107 ? -2.068 -13.516 0.619 1 88.5 107 ASP A C 1
ATOM 896 O O . ASP A 1 107 ? -2.809 -13.578 -0.365 1 88.5 107 ASP A O 1
ATOM 900 N N . SER A 1 108 ? -2.482 -13.844 1.76 1 82.94 108 SER A N 1
ATOM 901 C CA . SER A 1 108 ? -3.75 -14.531 1.964 1 82.94 108 SER A CA 1
ATOM 902 C C . SER A 1 108 ? -4.93 -13.656 1.562 1 82.94 108 SER A C 1
ATOM 904 O O . SER A 1 108 ? -5.891 -14.141 0.959 1 82.94 108 SER A O 1
ATOM 906 N N . VAL A 1 109 ? -4.867 -12.422 1.856 1 85.38 109 VAL A N 1
ATOM 907 C CA . VAL A 1 109 ? -5.988 -11.523 1.605 1 85.38 109 VAL A CA 1
ATOM 908 C C . VAL A 1 109 ? -6.113 -11.258 0.107 1 85.38 109 VAL A C 1
ATOM 910 O O . VAL A 1 109 ? -7.18 -11.461 -0.479 1 85.38 109 VAL A O 1
ATOM 913 N N . TYR A 1 110 ? -5.035 -10.922 -0.49 1 87.69 110 TYR A N 1
ATOM 914 C CA . TYR A 1 110 ? -5.082 -10.625 -1.917 1 87.69 110 TYR A CA 1
ATOM 915 C C . TYR A 1 110 ? -5.281 -11.898 -2.734 1 87.69 110 TYR A C 1
ATOM 917 O O . TYR A 1 110 ? -5.93 -11.875 -3.783 1 87.69 110 TYR A O 1
ATOM 925 N N . GLY A 1 111 ? -4.746 -12.977 -2.271 1 83.56 111 GLY A N 1
ATOM 926 C CA . GLY A 1 111 ? -4.992 -14.242 -2.947 1 83.56 111 GLY A CA 1
ATOM 927 C C . GLY A 1 111 ? -6.465 -14.594 -3.041 1 83.56 111 GLY A C 1
ATOM 928 O O . GLY A 1 111 ? -6.961 -14.922 -4.121 1 83.56 111 GLY A O 1
ATOM 929 N N . ILE A 1 112 ? -7.098 -14.438 -1.968 1 83.88 112 ILE A N 1
ATOM 930 C CA . ILE A 1 112 ? -8.523 -14.727 -1.912 1 83.88 112 ILE A CA 1
ATOM 931 C C . ILE A 1 112 ? -9.289 -13.711 -2.762 1 83.88 112 ILE A C 1
ATOM 933 O O . ILE A 1 112 ? -10.234 -14.078 -3.475 1 83.88 112 ILE A O 1
ATOM 937 N N . LEU A 1 113 ? -8.906 -12.5 -2.707 1 86.12 113 LEU A N 1
ATOM 938 C CA . LEU A 1 113 ? -9.555 -11.445 -3.477 1 86.12 113 LEU A CA 1
ATOM 939 C C . LEU A 1 113 ? -9.453 -11.727 -4.973 1 86.12 113 LEU A C 1
ATOM 941 O O . LEU A 1 113 ? -10.438 -11.578 -5.703 1 86.12 113 LEU A O 1
ATOM 945 N N . MET A 1 114 ? -8.328 -12.117 -5.352 1 84.75 114 MET A N 1
ATOM 946 C CA . MET A 1 114 ? -8.117 -12.406 -6.77 1 84.75 114 MET A CA 1
ATOM 947 C C . MET A 1 114 ? -8.992 -13.562 -7.227 1 84.75 114 MET A C 1
ATOM 949 O O . MET A 1 114 ? -9.57 -13.523 -8.32 1 84.75 114 MET A O 1
ATOM 953 N N . GLN A 1 115 ? -9.023 -14.5 -6.406 1 81.69 115 GLN A N 1
ATOM 954 C CA . GLN A 1 115 ? -9.875 -15.648 -6.711 1 81.69 115 GLN A CA 1
ATOM 955 C C . GLN A 1 115 ? -11.336 -15.227 -6.855 1 81.69 115 GLN A C 1
ATOM 957 O O . GLN A 1 115 ? -12 -15.602 -7.824 1 81.69 115 GLN A O 1
ATOM 962 N N . LYS A 1 116 ? -11.766 -14.484 -5.949 1 85.62 116 LYS A N 1
ATOM 963 C CA . LYS A 1 116 ? -13.148 -14.023 -5.961 1 85.62 116 LYS A CA 1
ATOM 964 C C . LYS A 1 116 ? -13.422 -13.148 -7.18 1 85.62 116 LYS A C 1
ATOM 966 O O . LYS A 1 116 ? -14.453 -13.305 -7.844 1 85.62 116 LYS A O 1
ATOM 971 N N . GLU A 1 117 ? -12.539 -12.234 -7.457 1 84.31 117 GLU A N 1
ATOM 972 C CA . GLU A 1 117 ? -12.688 -11.344 -8.609 1 84.31 117 GLU A CA 1
ATOM 973 C C . GLU A 1 117 ? -12.766 -12.141 -9.906 1 84.31 117 GLU A C 1
ATOM 975 O O . GLU A 1 117 ? -13.547 -11.797 -10.805 1 84.31 117 GLU A O 1
ATOM 980 N N . TYR A 1 118 ? -12.008 -13.102 -9.984 1 82.44 118 TYR A N 1
ATOM 981 C CA . TYR A 1 118 ? -12.008 -13.93 -11.188 1 82.44 118 TYR A CA 1
ATOM 982 C C . TYR A 1 118 ? -13.305 -14.719 -11.305 1 82.44 118 TYR A C 1
ATOM 984 O O . TYR A 1 118 ? -13.883 -14.805 -12.391 1 82.44 118 TYR A O 1
ATOM 992 N N . GLN A 1 119 ? -13.695 -15.281 -10.203 1 81.56 119 GLN A N 1
ATOM 993 C CA . GLN A 1 119 ? -14.938 -16.031 -10.203 1 81.56 119 GLN A CA 1
ATOM 994 C C . GLN A 1 119 ? -16.125 -15.141 -10.539 1 81.56 119 GLN A C 1
ATOM 996 O O . GLN A 1 119 ? -17.031 -15.547 -11.281 1 81.56 119 GLN A O 1
ATOM 1001 N N . ASP A 1 120 ? -16.125 -13.977 -10.023 1 80.69 120 ASP A N 1
ATOM 1002 C CA . ASP A 1 120 ? -17.188 -13.016 -10.312 1 80.69 120 ASP A CA 1
ATOM 1003 C C . ASP A 1 120 ? -17.203 -12.641 -11.797 1 80.69 120 ASP A C 1
ATOM 1005 O O . ASP A 1 120 ? -18.266 -12.516 -12.398 1 80.69 120 ASP A O 1
ATOM 1009 N N . LYS A 1 121 ? -16.062 -12.438 -12.344 1 79.5 121 LYS A N 1
ATOM 1010 C CA . LYS A 1 121 ? -15.938 -12.125 -13.766 1 79.5 121 LYS A CA 1
ATOM 1011 C C . LYS A 1 121 ? -16.422 -13.281 -14.633 1 79.5 121 LYS A C 1
ATOM 1013 O O . LYS A 1 121 ? -17.078 -13.07 -15.656 1 79.5 121 LYS A O 1
ATOM 1018 N N . LYS A 1 122 ? -16.094 -14.43 -14.172 1 77.25 122 LYS A N 1
ATOM 1019 C CA . LYS A 1 122 ? -16.516 -15.625 -14.898 1 77.25 122 LYS A CA 1
ATOM 1020 C C . LYS A 1 122 ? -18.031 -15.766 -14.891 1 77.25 122 LYS A C 1
ATOM 1022 O O . LYS A 1 122 ? -18.625 -16.109 -15.914 1 77.25 122 LYS A O 1
ATOM 1027 N N . LEU A 1 123 ? -18.562 -15.469 -13.781 1 75.5 123 LEU A N 1
ATOM 1028 C CA . LEU A 1 123 ? -20.016 -15.547 -13.648 1 75.5 123 LEU A CA 1
ATOM 1029 C C . LEU A 1 123 ? -20.688 -14.477 -14.5 1 75.5 123 LEU A C 1
ATOM 1031 O O . LEU A 1 123 ? -21.703 -14.742 -15.141 1 75.5 123 LEU A O 1
ATOM 1035 N N . LYS A 1 124 ? -20.141 -13.32 -14.531 1 72.69 124 LYS A N 1
ATOM 1036 C CA . LYS A 1 124 ? -20.688 -12.234 -15.328 1 72.69 124 LYS A CA 1
ATOM 1037 C C . LYS A 1 124 ? -20.594 -12.547 -16.828 1 72.69 124 LYS A C 1
ATOM 1039 O O . LYS A 1 124 ? -21.516 -12.25 -17.578 1 72.69 124 LYS A O 1
ATOM 1044 N N . THR A 1 125 ? -19.453 -13.047 -17.156 1 68.25 125 THR A N 1
ATOM 1045 C CA . THR A 1 125 ? -19.25 -13.398 -18.562 1 68.25 125 THR A CA 1
ATOM 1046 C C . THR A 1 125 ? -20.156 -14.562 -18.969 1 68.25 125 THR A C 1
ATOM 1048 O O . THR A 1 125 ? -20.703 -14.578 -20.078 1 68.25 125 THR A O 1
ATOM 1051 N N . GLN A 1 126 ? -20.188 -15.508 -18.047 1 64 126 GLN A N 1
ATOM 1052 C CA . GLN A 1 126 ? -21.125 -16.594 -18.328 1 64 126 GLN A CA 1
ATOM 1053 C C . GLN A 1 126 ? -22.562 -16.094 -18.438 1 64 126 GLN A C 1
ATOM 1055 O O . GLN A 1 126 ? -23.297 -16.5 -19.328 1 64 126 GLN A O 1
ATOM 1060 N N . THR A 1 127 ? -22.781 -15.211 -17.516 1 58.19 127 THR A N 1
ATOM 1061 C CA . THR A 1 127 ? -24.125 -14.617 -17.547 1 58.19 127 THR A CA 1
ATOM 1062 C C . THR A 1 127 ? -24.266 -13.695 -18.766 1 58.19 127 THR A C 1
ATOM 1064 O O . THR A 1 127 ? -25.344 -13.648 -19.375 1 58.19 127 THR A O 1
ATOM 1067 N N . GLN A 1 128 ? -23.188 -13.062 -19 1 55.44 128 GLN A N 1
ATOM 1068 C CA . GLN A 1 128 ? -23.234 -12.242 -20.203 1 55.44 128 GLN A CA 1
ATOM 1069 C C . GLN A 1 128 ? -23.25 -13.109 -21.469 1 55.44 128 GLN A C 1
ATOM 1071 O O . GLN A 1 128 ? -23.969 -12.797 -22.422 1 55.44 128 GLN A O 1
ATOM 1076 N N . GLU A 1 129 ? -22.406 -14.07 -21.469 1 52.91 129 GLU A N 1
ATOM 1077 C CA . GLU A 1 129 ? -22.5 -15.016 -22.578 1 52.91 129 GLU A CA 1
ATOM 1078 C C . GLU A 1 129 ? -23.891 -15.633 -22.672 1 52.91 129 GLU A C 1
ATOM 1080 O O . GLU A 1 129 ? -24.453 -15.758 -23.766 1 52.91 129 GLU A O 1
ATOM 1085 N N . GLU A 1 130 ? -24.359 -16.062 -21.484 1 54.5 130 GLU A N 1
ATOM 1086 C CA . GLU A 1 130 ? -25.766 -16.453 -21.5 1 54.5 130 GLU A CA 1
ATOM 1087 C C . GLU A 1 130 ? -26.656 -15.289 -21.922 1 54.5 130 GLU A C 1
ATOM 1089 O O . GLU A 1 130 ? -27.625 -15.469 -22.672 1 54.5 130 GLU A O 1
ATOM 1094 N N . TYR A 1 131 ? -26.219 -14.164 -21.422 1 51.38 131 TYR A N 1
ATOM 1095 C CA . TYR A 1 131 ? -26.922 -12.961 -21.828 1 51.38 131 TYR A CA 1
ATOM 1096 C C . TYR A 1 131 ? -26.641 -12.633 -23.297 1 51.38 131 TYR A C 1
ATOM 1098 O O . TYR A 1 131 ? -27.562 -12.289 -24.047 1 51.38 131 TYR A O 1
ATOM 1106 N N . LEU A 1 132 ? -25.438 -12.672 -23.656 1 51.12 132 LEU A N 1
ATOM 1107 C CA . LEU A 1 132 ? -25.094 -12.477 -25.062 1 51.12 132 LEU A CA 1
ATOM 1108 C C . LEU A 1 132 ? -25.703 -13.57 -25.922 1 51.12 132 LEU A C 1
ATOM 1110 O O . LEU A 1 132 ? -26.188 -13.297 -27.031 1 51.12 132 LEU A O 1
ATOM 1114 N N . LEU A 1 133 ? -25.594 -14.719 -25.406 1 51.09 133 LEU A N 1
ATOM 1115 C CA . LEU A 1 133 ? -26.312 -15.789 -26.094 1 51.09 133 LEU A CA 1
ATOM 1116 C C . LEU A 1 133 ? -27.812 -15.492 -26.141 1 51.09 133 LEU A C 1
ATOM 1118 O O . LEU A 1 133 ? -28.453 -15.727 -27.172 1 51.09 133 LEU A O 1
ATOM 1122 N N . GLU A 1 134 ? -28.25 -14.977 -25.109 1 50.91 134 GLU A N 1
ATOM 1123 C CA . GLU A 1 134 ? -29.641 -14.547 -25.094 1 50.91 134 GLU A CA 1
ATOM 1124 C C . GLU A 1 134 ? -29.859 -13.375 -26.031 1 50.91 134 GLU A C 1
ATOM 1126 O O . GLU A 1 134 ? -30.859 -13.336 -26.766 1 50.91 134 GLU A O 1
ATOM 1131 N N . ILE A 1 135 ? -28.984 -12.492 -25.969 1 50.06 135 ILE A N 1
ATOM 1132 C CA . ILE A 1 135 ? -29.062 -11.367 -26.891 1 50.06 135 ILE A CA 1
ATOM 1133 C C . ILE A 1 135 ? -28.844 -11.859 -28.328 1 50.06 135 ILE A C 1
ATOM 1135 O O . ILE A 1 135 ? -29.578 -11.477 -29.25 1 50.06 135 ILE A O 1
ATOM 1139 N N . GLU A 1 136 ? -27.828 -12.57 -28.516 1 47.41 136 GLU A N 1
ATOM 1140 C CA . GLU A 1 136 ? -27.594 -13.172 -29.828 1 47.41 136 GLU A CA 1
ATOM 1141 C C . GLU A 1 136 ? -28.781 -14.039 -30.25 1 47.41 136 GLU A C 1
ATOM 1143 O O . GLU A 1 136 ? -29.188 -14.008 -31.406 1 47.41 136 GLU A O 1
ATOM 1148 N N . GLU A 1 137 ? -29.219 -14.766 -29.297 1 47.75 137 GLU A N 1
ATOM 1149 C CA . GLU A 1 137 ? -30.438 -15.523 -29.562 1 47.75 137 GLU A CA 1
ATOM 1150 C C . GLU A 1 137 ? -31.609 -14.586 -29.875 1 47.75 137 GLU A C 1
ATOM 1152 O O . GLU A 1 137 ? -32.406 -14.867 -30.766 1 47.75 137 GLU A O 1
ATOM 1157 N N . ARG A 1 138 ? -31.531 -13.516 -29.094 1 43.72 138 ARG A N 1
ATOM 1158 C CA . ARG A 1 138 ? -32.562 -12.508 -29.328 1 43.72 138 ARG A CA 1
ATOM 1159 C C . ARG A 1 138 ? -32.312 -11.781 -30.641 1 43.72 138 ARG A C 1
ATOM 1161 O O . ARG A 1 138 ? -33.25 -11.531 -31.406 1 43.72 138 ARG A O 1
ATOM 1168 N N . ILE A 1 139 ? -31.203 -11.398 -30.812 1 44.81 139 ILE A N 1
ATOM 1169 C CA . ILE A 1 139 ? -30.844 -10.781 -32.094 1 44.81 139 ILE A CA 1
ATOM 1170 C C . ILE A 1 139 ? -31.062 -11.773 -33.219 1 44.81 139 ILE A C 1
ATOM 1172 O O . ILE A 1 139 ? -31.594 -11.414 -34.281 1 44.81 139 ILE A O 1
ATOM 1176 N N . ALA A 1 140 ? -30.625 -12.945 -33.062 1 44.25 140 ALA A N 1
ATOM 1177 C CA . ALA A 1 140 ? -30.906 -14.008 -34 1 44.25 140 ALA A CA 1
ATOM 1178 C C . ALA A 1 140 ? -32.406 -14.18 -34.219 1 44.25 140 ALA A C 1
ATOM 1180 O O . ALA A 1 140 ? -32.875 -14.414 -35.344 1 44.25 140 ALA A O 1
ATOM 1181 N N . GLU A 1 141 ? -33 -14.062 -33.125 1 42.03 141 GLU A N 1
ATOM 1182 C CA . GLU A 1 141 ? -34.469 -14.094 -33.188 1 42.03 141 GLU A CA 1
ATOM 1183 C C . GLU A 1 141 ? -35 -12.852 -33.875 1 42.03 141 GLU A C 1
ATOM 1185 O O . GLU A 1 141 ? -35.938 -12.938 -34.656 1 42.03 141 GLU A O 1
ATOM 1190 N N . TYR A 1 142 ? -34.406 -11.781 -33.375 1 41.25 142 TYR A N 1
ATOM 1191 C CA . TYR A 1 142 ? -34.812 -10.57 -34.062 1 41.25 142 TYR A CA 1
ATOM 1192 C C . TYR A 1 142 ? -34.312 -10.57 -35.5 1 41.25 142 TYR A C 1
ATOM 1194 O O . TYR A 1 142 ? -34.938 -10.031 -36.406 1 41.25 142 TYR A O 1
ATOM 1202 N N . GLY A 1 143 ? -33.156 -10.984 -35.719 1 38.75 143 GLY A N 1
ATOM 1203 C CA . GLY A 1 143 ? -32.719 -11.18 -37.062 1 38.75 143 GLY A CA 1
ATOM 1204 C C . GLY A 1 143 ? -33.625 -12.07 -37.875 1 38.75 143 GLY A C 1
ATOM 1205 O O . GLY A 1 143 ? -33.656 -11.992 -39.125 1 38.75 143 GLY A O 1
ATOM 1206 N N . LYS A 1 144 ? -34.156 -13.008 -37.344 1 39.75 144 LYS A N 1
ATOM 1207 C CA . LYS A 1 144 ? -35.156 -13.766 -38.094 1 39.75 144 LYS A CA 1
ATOM 1208 C C . LYS A 1 144 ? -36.375 -12.883 -38.406 1 39.75 144 LYS A C 1
ATOM 1210 O O . LYS A 1 144 ? -37.188 -13.234 -39.25 1 39.75 144 LYS A O 1
ATOM 1215 N N . CYS A 1 145 ? -36.531 -12.031 -37.469 1 32.59 145 CYS A N 1
ATOM 1216 C CA . CYS A 1 145 ? -37.75 -11.281 -37.812 1 32.59 145 CYS A CA 1
ATOM 1217 C C . CYS A 1 145 ? -37.469 -10.297 -38.938 1 32.59 145 CYS A C 1
ATOM 1219 O O . CYS A 1 145 ? -38.375 -9.883 -39.656 1 32.59 145 CYS A O 1
ATOM 1221 N N . PHE A 1 146 ? -36.344 -9.617 -39 1 30.42 146 PHE A N 1
ATOM 1222 C CA . PHE A 1 146 ? -36.188 -8.852 -40.219 1 30.42 146 PHE A CA 1
ATOM 1223 C C . PHE A 1 146 ? -35.469 -9.672 -41.281 1 30.42 146 PHE A C 1
ATOM 1225 O O . PHE A 1 146 ? -34.594 -10.469 -40.969 1 30.42 146 PHE A O 1
ATOM 1232 N N . MET B 1 1 ? 8.344 6.367 16.266 1 47.94 1 MET B N 1
ATOM 1233 C CA . MET B 1 1 ? 9.195 5.23 15.922 1 47.94 1 MET B CA 1
ATOM 1234 C C . MET B 1 1 ? 9.586 4.449 17.172 1 47.94 1 MET B C 1
ATOM 1236 O O . MET B 1 1 ? 9.531 3.219 17.188 1 47.94 1 MET B O 1
ATOM 1240 N N . THR B 1 2 ? 9.891 5.18 18.172 1 56.16 2 THR B N 1
ATOM 1241 C CA . THR B 1 2 ? 10.383 4.551 19.391 1 56.16 2 THR B CA 1
ATOM 1242 C C . THR B 1 2 ? 9.289 3.693 20.031 1 56.16 2 THR B C 1
ATOM 1244 O O . THR B 1 2 ? 9.555 2.578 20.484 1 56.16 2 THR B O 1
ATOM 1247 N N . ASP B 1 3 ? 8.117 4.141 19.719 1 79.75 3 ASP B N 1
ATOM 1248 C CA . ASP B 1 3 ? 7.039 3.49 20.453 1 79.75 3 ASP B CA 1
ATOM 1249 C C . ASP B 1 3 ? 6.609 2.197 19.766 1 79.75 3 ASP B C 1
ATOM 1251 O O . ASP B 1 3 ? 6.398 1.177 20.422 1 79.75 3 ASP B O 1
ATOM 1255 N N . GLU B 1 4 ? 6.887 2.227 18.516 1 85 4 GLU B N 1
ATOM 1256 C CA . GLU B 1 4 ? 6.457 1.024 17.812 1 85 4 GLU B CA 1
ATOM 1257 C C . GLU B 1 4 ? 7.418 -0.135 18.062 1 85 4 GLU B C 1
ATOM 1259 O O . GLU B 1 4 ? 6.992 -1.28 18.219 1 85 4 GLU B O 1
ATOM 1264 N N . ILE B 1 5 ? 8.641 0.218 18.172 1 88.62 5 ILE B N 1
ATOM 1265 C CA . ILE B 1 5 ? 9.664 -0.789 18.422 1 88.62 5 ILE B CA 1
ATOM 1266 C C . ILE B 1 5 ? 9.438 -1.437 19.781 1 88.62 5 ILE B C 1
ATOM 1268 O O . ILE B 1 5 ? 9.461 -2.664 19.906 1 88.62 5 ILE B O 1
ATOM 1272 N N . GLN B 1 6 ? 9.266 -0.566 20.719 1 89.69 6 GLN B N 1
ATOM 1273 C CA . GLN B 1 6 ? 9.023 -1.089 22.062 1 89.69 6 GLN B CA 1
ATOM 1274 C C . GLN B 1 6 ? 7.742 -1.921 22.109 1 89.69 6 GLN B C 1
ATOM 1276 O O . GLN B 1 6 ? 7.684 -2.943 22.797 1 89.69 6 GLN B O 1
ATOM 1281 N N . HIS B 1 7 ? 6.758 -1.478 21.438 1 90.38 7 HIS B N 1
ATOM 1282 C CA . HIS B 1 7 ? 5.508 -2.223 21.375 1 90.38 7 HIS B CA 1
ATOM 1283 C C . HIS B 1 7 ? 5.734 -3.631 20.828 1 90.38 7 HIS B C 1
ATOM 1285 O O . HIS B 1 7 ? 5.184 -4.598 21.359 1 90.38 7 HIS B O 1
ATOM 1291 N N . LEU B 1 8 ? 6.555 -3.744 19.844 1 90.56 8 LEU B N 1
ATOM 1292 C CA . LEU B 1 8 ? 6.859 -5.035 19.234 1 90.56 8 LEU B CA 1
ATOM 1293 C C . LEU B 1 8 ? 7.559 -5.953 20.219 1 90.56 8 LEU B C 1
ATOM 1295 O O . LEU B 1 8 ? 7.234 -7.141 20.312 1 90.56 8 LEU B O 1
ATOM 1299 N N . ILE B 1 9 ? 8.453 -5.387 20.969 1 91.94 9 ILE B N 1
ATOM 1300 C C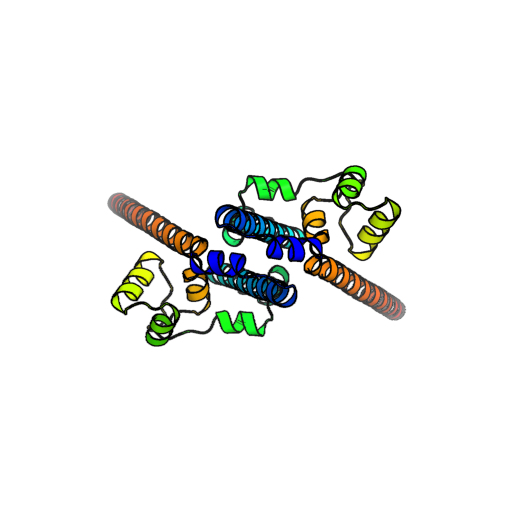A . ILE B 1 9 ? 9.25 -6.152 21.922 1 91.94 9 ILE B CA 1
ATOM 1301 C C . ILE B 1 9 ? 8.352 -6.637 23.062 1 91.94 9 ILE B C 1
ATOM 1303 O O . ILE B 1 9 ? 8.562 -7.727 23.594 1 91.94 9 ILE B O 1
ATOM 1307 N N . ASP B 1 10 ? 7.266 -5.941 23.281 1 92.56 10 ASP B N 1
ATOM 1308 C CA . ASP B 1 10 ? 6.398 -6.234 24.422 1 92.56 10 ASP B CA 1
ATOM 1309 C C . ASP B 1 10 ? 5.328 -7.258 24.047 1 92.56 10 ASP B C 1
ATOM 1311 O O . ASP B 1 10 ? 4.512 -7.645 24.875 1 92.56 10 ASP B O 1
ATOM 1315 N N . ILE B 1 11 ? 5.371 -7.691 22.875 1 92.56 11 ILE B N 1
ATOM 1316 C CA . ILE B 1 11 ? 4.41 -8.703 22.438 1 92.56 11 ILE B CA 1
ATOM 1317 C C . ILE B 1 11 ? 4.875 -10.086 22.891 1 92.56 11 ILE B C 1
ATOM 1319 O O . ILE B 1 11 ? 5.941 -10.555 22.484 1 92.56 11 ILE B O 1
ATOM 1323 N N . HIS B 1 12 ? 3.98 -10.805 23.734 1 91.75 12 HIS B N 1
ATOM 1324 C CA . HIS B 1 12 ? 4.426 -12.086 24.281 1 91.75 12 HIS B CA 1
ATOM 1325 C C . HIS B 1 12 ? 3.383 -13.172 24.047 1 91.75 12 HIS B C 1
ATOM 1327 O O . HIS B 1 12 ? 3.57 -14.312 24.469 1 91.75 12 HIS B O 1
ATOM 1333 N N . ASP B 1 13 ? 2.273 -12.75 23.438 1 93.12 13 ASP B N 1
ATOM 1334 C CA . ASP B 1 13 ? 1.237 -13.758 23.219 1 93.12 13 ASP B CA 1
ATOM 1335 C C . ASP B 1 13 ? 0.613 -13.602 21.828 1 93.12 13 ASP B C 1
ATOM 1337 O O . ASP B 1 13 ? 0.769 -12.57 21.188 1 93.12 13 ASP B O 1
ATOM 1341 N N . ARG B 1 14 ? -0.117 -14.648 21.453 1 91.19 14 ARG B N 1
ATOM 1342 C CA . ARG B 1 14 ? -0.663 -14.734 20.094 1 91.19 14 ARG B CA 1
ATOM 1343 C C . ARG B 1 14 ? -1.748 -13.688 19.875 1 91.19 14 ARG B C 1
ATOM 1345 O O . ARG B 1 14 ? -1.854 -13.117 18.797 1 91.19 14 ARG B O 1
ATOM 1352 N N . ALA B 1 15 ? -2.51 -13.508 20.875 1 92.12 15 ALA B N 1
ATOM 1353 C CA . ALA B 1 15 ? -3.596 -12.539 20.75 1 92.12 15 ALA B CA 1
ATOM 1354 C C . ALA B 1 15 ? -3.051 -11.133 20.5 1 92.12 15 ALA B C 1
ATOM 1356 O O . ALA B 1 15 ? -3.521 -10.43 19.609 1 92.12 15 ALA B O 1
ATOM 1357 N N . SER B 1 16 ? -2.066 -10.773 21.25 1 93 16 SER B N 1
ATOM 1358 C CA . SER B 1 16 ? -1.447 -9.453 21.094 1 93 16 SER B CA 1
ATOM 1359 C C . SER B 1 16 ? -0.735 -9.328 19.75 1 93 16 SER B C 1
ATOM 1361 O O . SER B 1 16 ? -0.743 -8.258 19.141 1 93 16 SER B O 1
ATOM 1363 N N . ALA B 1 17 ? -0.159 -10.398 19.328 1 92.56 17 ALA B N 1
ATOM 1364 C CA . ALA B 1 17 ? 0.534 -10.398 18.047 1 92.56 17 ALA B CA 1
ATOM 1365 C C . ALA B 1 17 ? -0.446 -10.188 16.891 1 92.56 17 ALA B C 1
ATOM 1367 O O . ALA B 1 17 ? -0.197 -9.383 16 1 92.56 17 ALA B O 1
ATOM 1368 N N . ASN B 1 18 ? -1.51 -10.898 16.984 1 90.44 18 ASN B N 1
ATOM 1369 C CA . ASN B 1 18 ? -2.537 -10.773 15.953 1 90.44 18 ASN B CA 1
ATOM 1370 C C . ASN B 1 18 ? -3.119 -9.359 15.906 1 90.44 18 ASN B C 1
ATOM 1372 O O . ASN B 1 18 ? -3.359 -8.82 14.828 1 90.44 18 ASN B O 1
ATOM 1376 N N . GLU B 1 19 ? -3.322 -8.852 17.016 1 92.31 19 GLU B N 1
ATOM 1377 C CA . GLU B 1 19 ? -3.861 -7.492 17.094 1 92.31 19 GLU B CA 1
ATOM 1378 C C . GLU B 1 19 ? -2.887 -6.48 16.5 1 92.31 19 GLU B C 1
ATOM 1380 O O . GLU B 1 19 ? -3.293 -5.562 15.781 1 92.31 19 GLU B O 1
ATOM 1385 N N . TYR B 1 20 ? -1.632 -6.66 16.812 1 92.94 20 TYR B N 1
ATOM 1386 C CA . TYR B 1 20 ? -0.605 -5.773 16.266 1 92.94 20 TYR B CA 1
ATOM 1387 C C . TYR B 1 20 ? -0.579 -5.836 14.75 1 92.94 20 TYR B C 1
ATOM 1389 O O . TYR B 1 20 ? -0.541 -4.797 14.086 1 92.94 20 TYR B O 1
ATOM 1397 N N . LEU B 1 21 ? -0.628 -6.977 14.219 1 90.25 21 LEU B N 1
ATOM 1398 C CA . LEU B 1 21 ? -0.572 -7.164 12.766 1 90.25 21 LEU B CA 1
ATOM 1399 C C . LEU B 1 21 ? -1.801 -6.562 12.094 1 90.25 21 LEU B C 1
ATOM 1401 O O . LEU B 1 21 ? -1.688 -5.918 11.047 1 90.25 21 LEU B O 1
ATOM 1405 N N . ARG B 1 22 ? -2.93 -6.754 12.703 1 89.69 22 ARG B N 1
ATOM 1406 C CA . ARG B 1 22 ? -4.172 -6.215 12.164 1 89.69 22 ARG B CA 1
ATOM 1407 C C . ARG B 1 22 ? -4.137 -4.691 12.117 1 89.69 22 ARG B C 1
ATOM 1409 O O . ARG B 1 22 ? -4.461 -4.086 11.094 1 89.69 22 ARG B O 1
ATOM 1416 N N . ARG B 1 23 ? -3.693 -4.117 13.141 1 90.5 23 ARG B N 1
ATOM 1417 C CA . ARG B 1 23 ? -3.637 -2.662 13.227 1 90.5 23 ARG B CA 1
ATOM 1418 C C . ARG B 1 23 ? -2.629 -2.094 12.234 1 90.5 23 ARG B C 1
ATOM 1420 O O . ARG B 1 23 ? -2.873 -1.055 11.617 1 90.5 23 ARG B O 1
ATOM 1427 N N . ARG B 1 24 ? -1.591 -2.781 12.156 1 89.44 24 ARG B N 1
ATOM 1428 C CA . ARG B 1 24 ? -0.556 -2.314 11.234 1 89.44 24 ARG B CA 1
ATOM 1429 C C . ARG B 1 24 ? -1.03 -2.395 9.789 1 89.44 24 ARG B C 1
AT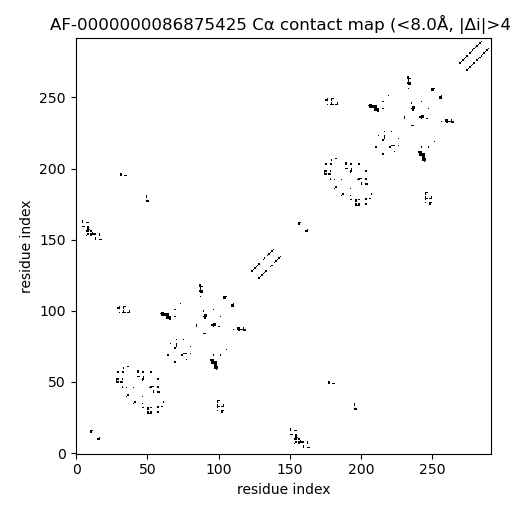OM 1431 O O . ARG B 1 24 ? -0.776 -1.485 9 1 89.44 24 ARG B O 1
ATOM 1438 N N . ASP B 1 25 ? -1.701 -3.453 9.484 1 88.94 25 ASP B N 1
ATOM 1439 C CA . ASP B 1 25 ? -2.229 -3.613 8.133 1 88.94 25 ASP B CA 1
ATOM 1440 C C . ASP B 1 25 ? -3.258 -2.529 7.816 1 88.94 25 ASP B C 1
ATOM 1442 O O . ASP B 1 25 ? -3.264 -1.977 6.715 1 88.94 25 ASP B O 1
ATOM 1446 N N . GLU B 1 26 ? -4.055 -2.256 8.734 1 90.88 26 GLU B N 1
ATOM 1447 C CA . GLU B 1 26 ? -5.062 -1.216 8.555 1 90.88 26 GLU B CA 1
ATOM 1448 C C . GLU B 1 26 ? -4.414 0.15 8.344 1 90.88 26 GLU B C 1
ATOM 1450 O O . GLU B 1 26 ? -4.844 0.921 7.48 1 90.88 26 GLU B O 1
ATOM 1455 N N . ARG B 1 27 ? -3.412 0.39 9.102 1 91 27 ARG B N 1
ATOM 1456 C CA . ARG B 1 27 ? -2.707 1.661 8.984 1 91 27 ARG B CA 1
ATOM 1457 C C . ARG B 1 27 ? -2.053 1.797 7.613 1 91 27 ARG B C 1
ATOM 1459 O O . ARG B 1 27 ? -2.072 2.875 7.016 1 91 27 ARG B O 1
ATOM 1466 N N . ARG B 1 28 ? -1.527 0.774 7.199 1 91.25 28 ARG B N 1
ATOM 1467 C CA . ARG B 1 28 ? -0.842 0.808 5.91 1 91.25 28 ARG B CA 1
ATOM 1468 C C . ARG B 1 28 ? -1.832 1.014 4.77 1 91.25 28 ARG B C 1
ATOM 1470 O O . ARG B 1 28 ? -1.556 1.759 3.828 1 91.25 28 ARG B O 1
ATOM 1477 N N . ARG B 1 29 ? -2.92 0.327 4.875 1 93.25 29 ARG B N 1
ATOM 1478 C CA . ARG B 1 29 ? -3.947 0.497 3.852 1 93.25 29 ARG B CA 1
ATOM 1479 C C . ARG B 1 29 ? -4.422 1.944 3.787 1 93.25 29 ARG B C 1
ATOM 1481 O O . ARG B 1 29 ? -4.547 2.516 2.701 1 93.25 29 ARG B O 1
ATOM 1488 N N . ARG B 1 30 ? -4.594 2.465 4.898 1 94.56 30 ARG B N 1
ATOM 1489 C CA . ARG B 1 30 ? -5.043 3.85 4.988 1 94.56 30 ARG B CA 1
ATOM 1490 C C . ARG B 1 30 ? -3.988 4.805 4.445 1 94.56 30 ARG B C 1
ATOM 1492 O O . ARG B 1 30 ? -4.32 5.824 3.83 1 94.56 30 ARG B O 1
ATOM 1499 N N . LEU B 1 31 ? -2.783 4.473 4.742 1 95.31 31 LEU B N 1
ATOM 1500 C CA . LEU B 1 31 ? -1.671 5.297 4.277 1 95.31 31 LEU B CA 1
ATOM 1501 C C . LEU B 1 31 ? -1.598 5.305 2.756 1 95.31 31 LEU B C 1
ATOM 1503 O O . LEU B 1 31 ? -1.439 6.363 2.145 1 95.31 31 LEU B O 1
ATOM 1507 N N . ILE B 1 32 ? -1.76 4.203 2.17 1 96.06 32 ILE B N 1
ATOM 1508 C CA . ILE B 1 32 ? -1.695 4.102 0.715 1 96.06 32 ILE B CA 1
ATOM 1509 C C . ILE B 1 32 ? -2.895 4.812 0.094 1 96.06 32 ILE B C 1
ATOM 1511 O O . ILE B 1 32 ? -2.754 5.527 -0.901 1 96.06 32 ILE B O 1
ATOM 1515 N N . ALA B 1 33 ? -4.004 4.594 0.695 1 97.31 33 ALA B N 1
ATOM 1516 C CA . ALA B 1 33 ? -5.184 5.312 0.227 1 97.31 33 ALA B CA 1
ATOM 1517 C C . ALA B 1 33 ? -4.973 6.824 0.295 1 97.31 33 ALA B C 1
ATOM 1519 O O . ALA B 1 33 ? -5.305 7.547 -0.646 1 97.31 33 ALA B O 1
ATOM 1520 N N . SER B 1 34 ? -4.422 7.273 1.378 1 96.06 34 SER 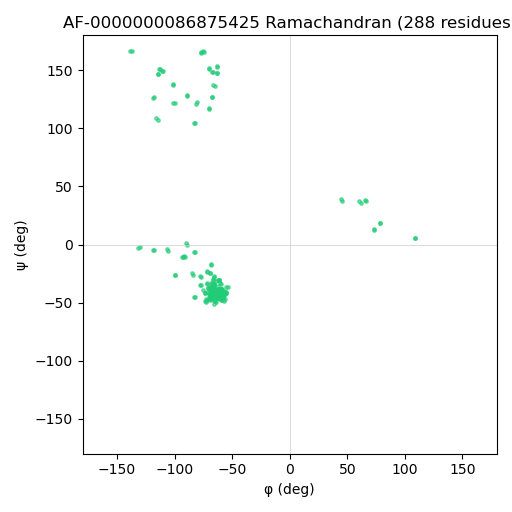B N 1
ATOM 1521 C CA . SER B 1 34 ? -4.137 8.688 1.57 1 96.06 34 SER B CA 1
ATOM 1522 C C . SER B 1 34 ? -3.176 9.211 0.505 1 96.06 34 SER B C 1
ATOM 1524 O O . SER B 1 34 ? -3.377 10.297 -0.04 1 96.06 34 SER B O 1
ATOM 1526 N N . ARG B 1 35 ? -2.193 8.438 0.234 1 95.12 35 ARG B N 1
ATOM 1527 C CA . ARG B 1 35 ? -1.216 8.828 -0.774 1 95.12 35 ARG B CA 1
ATOM 1528 C C . ARG B 1 35 ? -1.856 8.922 -2.154 1 95.12 35 ARG B C 1
ATOM 1530 O O . ARG B 1 35 ? -1.57 9.844 -2.92 1 95.12 35 ARG B O 1
ATOM 1537 N N . MET B 1 36 ? -2.705 8.008 -2.475 1 96.38 36 MET B N 1
ATOM 1538 C CA . MET B 1 36 ? -3.404 8.023 -3.756 1 96.38 36 MET B CA 1
ATOM 1539 C C . MET B 1 36 ? -4.293 9.258 -3.875 1 96.38 36 MET B C 1
ATOM 1541 O O . MET B 1 36 ? -4.312 9.914 -4.918 1 96.38 36 MET B O 1
ATOM 1545 N N . LEU B 1 37 ? -4.934 9.555 -2.832 1 94.88 37 LEU B N 1
ATOM 1546 C CA . LEU B 1 37 ? -5.781 10.742 -2.814 1 94.88 37 LEU B CA 1
ATOM 1547 C C . LEU B 1 37 ? -4.945 12.008 -2.986 1 94.88 37 LEU B C 1
ATOM 1549 O O . LEU B 1 37 ? -5.328 12.914 -3.729 1 94.88 37 LEU B O 1
ATOM 1553 N N . GLN B 1 38 ? -3.852 12.055 -2.301 1 92 38 GLN B N 1
ATOM 1554 C CA . GLN B 1 38 ? -2.955 13.203 -2.393 1 92 38 GLN B CA 1
ATOM 1555 C C . GLN B 1 38 ? -2.461 13.406 -3.824 1 92 38 GLN B C 1
ATOM 1557 O O . GLN B 1 38 ? -2.281 14.539 -4.27 1 92 38 GLN B O 1
ATOM 1562 N N . LEU B 1 39 ? -2.289 12.312 -4.52 1 92.12 39 LEU B N 1
ATOM 1563 C CA . LEU B 1 39 ? -1.785 12.359 -5.887 1 92.12 39 LEU B CA 1
ATOM 1564 C C . LEU B 1 39 ? -2.912 12.664 -6.871 1 92.12 39 LEU B C 1
ATOM 1566 O O . LEU B 1 39 ? -2.684 12.734 -8.078 1 92.12 39 LEU B O 1
ATOM 1570 N N . GLY B 1 40 ? -4.145 12.711 -6.402 1 91.62 40 GLY B N 1
ATOM 1571 C CA . GLY B 1 40 ? -5.234 13.188 -7.242 1 91.62 40 GLY B CA 1
ATOM 1572 C C . GLY B 1 40 ? -6.176 12.078 -7.68 1 91.62 40 GLY B C 1
ATOM 1573 O O . GLY B 1 40 ? -7.086 12.312 -8.484 1 91.62 40 GLY B O 1
ATOM 1574 N N . GLU B 1 41 ? -5.941 10.859 -7.141 1 94.19 41 GLU B N 1
ATOM 1575 C CA . GLU B 1 41 ? -6.863 9.781 -7.469 1 94.19 41 GLU B CA 1
ATOM 1576 C C . GLU B 1 41 ? -8.242 10.023 -6.859 1 94.19 41 GLU B C 1
ATOM 1578 O O . GLU B 1 41 ? -8.359 10.266 -5.656 1 94.19 41 GLU B O 1
ATOM 1583 N N . ARG B 1 42 ? -9.258 9.961 -7.727 1 92.25 42 ARG B N 1
ATOM 1584 C CA . ARG B 1 42 ? -10.602 10.281 -7.242 1 92.25 42 ARG B CA 1
ATOM 1585 C C . ARG B 1 42 ? -11.531 9.078 -7.402 1 92.25 42 ARG B C 1
ATOM 1587 O O . ARG B 1 42 ? -12.688 9.125 -6.977 1 92.25 42 ARG B O 1
ATOM 1594 N N . ASP B 1 43 ? -11.016 8.062 -8.008 1 95.38 43 ASP B N 1
ATOM 1595 C CA . ASP B 1 43 ? -11.812 6.855 -8.172 1 95.38 43 ASP B CA 1
ATOM 1596 C C . ASP B 1 43 ? -11.766 5.988 -6.918 1 95.38 43 ASP B C 1
ATOM 1598 O O . ASP B 1 43 ? -10.82 5.223 -6.715 1 95.38 43 ASP B O 1
ATOM 1602 N N . HIS B 1 44 ? -12.867 6.027 -6.16 1 94.94 44 HIS B N 1
ATOM 1603 C CA . HIS B 1 44 ? -12.93 5.316 -4.887 1 94.94 44 HIS B CA 1
ATOM 1604 C C . HIS B 1 44 ? -12.875 3.805 -5.098 1 94.94 44 HIS B C 1
ATOM 1606 O O . HIS B 1 44 ? -12.305 3.082 -4.281 1 94.94 44 HIS B O 1
ATOM 1612 N N . LYS B 1 45 ? -13.469 3.398 -6.188 1 93.81 45 LYS B N 1
ATOM 1613 C CA . LYS B 1 45 ? -13.461 1.967 -6.477 1 93.81 45 LYS B CA 1
ATOM 1614 C C . LYS B 1 45 ? -12.047 1.477 -6.77 1 93.81 45 LYS B C 1
ATOM 1616 O O . LYS B 1 45 ? -11.648 0.402 -6.316 1 93.81 45 LYS B O 1
ATOM 1621 N N . TYR B 1 46 ? -11.367 2.268 -7.461 1 95.12 46 TYR B N 1
ATOM 1622 C CA . TYR B 1 46 ? -9.984 1.937 -7.781 1 95.12 46 TYR B CA 1
ATOM 1623 C C . TYR B 1 46 ? -9.125 1.921 -6.527 1 95.12 46 TYR B C 1
ATOM 1625 O O . TYR B 1 46 ? -8.359 0.982 -6.305 1 95.12 46 TYR B O 1
ATOM 1633 N N . ILE B 1 47 ? -9.258 2.879 -5.695 1 97.06 47 ILE B N 1
ATOM 1634 C CA . ILE B 1 47 ? -8.508 2.953 -4.445 1 97.06 47 ILE B CA 1
ATOM 1635 C C . ILE B 1 47 ? -8.836 1.741 -3.576 1 97.06 47 ILE B C 1
ATOM 1637 O O . ILE B 1 47 ? -7.934 1.115 -3.01 1 97.06 47 ILE B O 1
ATOM 1641 N N . LYS B 1 48 ? -10.078 1.388 -3.52 1 96 48 LYS B N 1
ATOM 1642 C CA . LYS B 1 48 ? -10.523 0.244 -2.73 1 96 48 LYS B CA 1
ATOM 1643 C C . LYS B 1 48 ? -9.898 -1.052 -3.232 1 96 48 LYS B C 1
ATOM 1645 O O . LYS B 1 48 ? -9.508 -1.907 -2.436 1 96 48 LYS B O 1
ATOM 1650 N N . GLN B 1 49 ? -9.789 -1.164 -4.535 1 93.06 49 GLN B N 1
ATOM 1651 C CA . GLN B 1 49 ? -9.234 -2.379 -5.121 1 93.06 49 GLN B CA 1
ATOM 1652 C C . GLN B 1 49 ? -7.758 -2.541 -4.758 1 93.06 49 GLN B C 1
ATOM 1654 O O . GLN B 1 49 ? -7.277 -3.662 -4.578 1 93.06 49 GLN B O 1
ATOM 1659 N N . ILE B 1 50 ? -7.133 -1.467 -4.656 1 94.56 50 ILE B N 1
ATOM 1660 C CA . ILE B 1 50 ? -5.703 -1.501 -4.379 1 94.56 50 ILE B CA 1
ATOM 1661 C C . ILE B 1 50 ? -5.473 -1.676 -2.879 1 94.56 50 ILE B C 1
ATOM 1663 O O . ILE B 1 50 ? -4.66 -2.504 -2.463 1 94.56 50 ILE B O 1
ATOM 1667 N N . THR B 1 51 ? -6.176 -0.951 -2.031 1 95.44 51 THR B N 1
ATOM 1668 C CA . THR B 1 51 ? -5.844 -0.829 -0.616 1 95.44 51 THR B CA 1
ATOM 1669 C C . THR B 1 51 ? -6.715 -1.758 0.226 1 95.44 51 THR B C 1
ATOM 1671 O O . THR B 1 51 ? -6.398 -2.027 1.388 1 95.44 51 THR B O 1
ATOM 1674 N N . LEU B 1 52 ? -7.871 -2.061 -0.296 1 93.19 52 LEU B N 1
ATOM 1675 C CA . LEU B 1 52 ? -8.867 -2.869 0.395 1 93.19 52 LEU B CA 1
ATOM 1676 C C . LEU B 1 52 ? -9.523 -2.076 1.521 1 93.19 52 LEU B C 1
ATOM 1678 O O . LEU B 1 52 ? -10.156 -2.656 2.406 1 93.19 52 LEU B O 1
ATOM 1682 N N . CYS B 1 53 ? -9.289 -0.811 1.506 1 94.44 53 CYS B N 1
ATOM 1683 C CA . CYS B 1 53 ? -10.047 0.048 2.41 1 94.44 53 CYS B CA 1
ATOM 1684 C C . CYS B 1 53 ? -11.523 0.08 2.023 1 94.44 53 CYS B C 1
ATOM 1686 O O . CYS B 1 53 ? -11.859 0.033 0.839 1 94.44 53 CYS B O 1
ATOM 1688 N N . ARG B 1 54 ? -12.344 0.226 3.004 1 93.88 54 ARG B N 1
ATOM 1689 C CA . ARG B 1 54 ? -13.766 0.421 2.727 1 93.88 54 ARG B CA 1
ATOM 1690 C C . ARG B 1 54 ? -14.016 1.794 2.113 1 93.88 54 ARG B C 1
ATOM 1692 O O . ARG B 1 54 ? -13.273 2.742 2.371 1 93.88 54 ARG B O 1
ATOM 1699 N N . ILE B 1 55 ? -15.055 1.882 1.327 1 95.38 55 ILE B N 1
ATOM 1700 C CA . ILE B 1 55 ? -15.391 3.131 0.656 1 95.38 55 ILE B CA 1
ATOM 1701 C C . ILE B 1 55 ? -15.617 4.23 1.693 1 95.38 55 ILE B C 1
ATOM 1703 O O . ILE B 1 55 ? -15.164 5.363 1.515 1 95.38 55 ILE B O 1
ATOM 1707 N N . GLU B 1 56 ? -16.266 3.879 2.734 1 95.56 56 GLU B N 1
ATOM 1708 C CA . GLU B 1 56 ? -16.531 4.848 3.793 1 95.56 56 GLU B CA 1
ATOM 1709 C C . GLU B 1 56 ? -15.242 5.387 4.391 1 95.56 56 GLU B C 1
ATOM 1711 O O . GLU B 1 56 ? -15.148 6.574 4.711 1 95.56 56 GLU B O 1
ATOM 1716 N N . GLU B 1 57 ? -14.336 4.543 4.562 1 96.12 57 GLU B N 1
ATOM 1717 C CA . GLU B 1 57 ? -13.031 4.957 5.078 1 96.12 57 GLU B CA 1
ATOM 1718 C C . GLU B 1 57 ? -12.336 5.91 4.109 1 96.12 57 GLU B C 1
ATOM 1720 O O . GLU B 1 57 ? -11.734 6.902 4.531 1 96.12 57 GLU B O 1
ATOM 1725 N N . ILE B 1 58 ? -12.398 5.598 2.871 1 97 58 ILE B N 1
ATOM 1726 C CA . ILE B 1 58 ? -11.781 6.422 1.835 1 97 58 ILE B CA 1
ATOM 1727 C C . ILE B 1 58 ? -12.445 7.801 1.815 1 97 58 ILE B C 1
ATOM 1729 O O . ILE B 1 58 ? -11.758 8.82 1.747 1 97 58 ILE B O 1
ATOM 1733 N N . GLU B 1 59 ? -13.75 7.816 1.878 1 96.31 59 GLU B N 1
ATOM 1734 C CA . GLU B 1 59 ? -14.484 9.078 1.943 1 96.31 59 GLU B CA 1
ATOM 1735 C C . GLU B 1 59 ? -14.086 9.883 3.178 1 96.31 59 GLU B C 1
ATOM 1737 O O . GLU B 1 59 ? -13.922 11.102 3.104 1 96.31 59 GLU B O 1
ATOM 1742 N N . GLY B 1 60 ? -13.938 9.203 4.223 1 96.19 60 GLY B N 1
ATOM 1743 C CA . GLY B 1 60 ? -13.516 9.852 5.449 1 96.19 60 GLY B CA 1
ATOM 1744 C C . GLY B 1 60 ? -12.148 10.5 5.348 1 96.19 60 GLY B C 1
ATOM 1745 O O . GLY B 1 60 ? -11.891 11.516 5.992 1 96.19 60 GLY B O 1
ATOM 1746 N N . LEU B 1 61 ? -11.328 9.969 4.582 1 96 61 LEU B N 1
ATOM 1747 C CA . LEU B 1 61 ? -9.984 10.508 4.395 1 96 61 LEU B CA 1
ATOM 1748 C C . LEU B 1 61 ? -10.031 11.844 3.67 1 96 61 LEU B C 1
ATOM 1750 O O . LEU B 1 61 ? -9.062 12.617 3.717 1 96 61 LEU B O 1
ATOM 1754 N N . LYS B 1 62 ? -11.125 12.117 3.049 1 93.69 62 LYS B N 1
ATOM 1755 C CA . LYS B 1 62 ? -11.266 13.352 2.283 1 93.69 62 LYS B CA 1
ATOM 1756 C C . LYS B 1 62 ? -11.836 14.477 3.145 1 93.69 62 LYS B C 1
ATOM 1758 O O . LYS B 1 62 ? -11.859 15.633 2.73 1 93.69 62 LYS B O 1
ATOM 1763 N N . ALA B 1 63 ? -12.273 14.062 4.27 1 93.88 63 ALA B N 1
ATOM 1764 C CA . ALA B 1 63 ? -12.852 15.07 5.16 1 93.88 63 ALA B CA 1
ATOM 1765 C C . ALA B 1 63 ? -11.805 16.094 5.574 1 93.88 63 ALA B C 1
ATOM 1767 O O . ALA B 1 63 ? -10.617 15.781 5.672 1 93.88 63 ALA B O 1
ATOM 1768 N N . TYR B 1 64 ? -12.328 17.312 5.895 1 93.69 64 TYR B N 1
ATOM 1769 C CA . TYR B 1 64 ? -11.445 18.406 6.289 1 93.69 64 TYR B CA 1
ATOM 1770 C C . TYR B 1 64 ? -11.445 18.594 7.805 1 93.69 64 TYR B C 1
ATOM 1772 O O . TYR B 1 64 ? -12.492 18.484 8.445 1 93.69 64 TYR B O 1
ATOM 1780 N N . LEU B 1 65 ? -10.312 18.781 8.258 1 93.75 65 LEU B N 1
ATOM 1781 C CA . LEU B 1 65 ? -10.125 19.031 9.68 1 93.75 65 LEU B CA 1
ATOM 1782 C C . LEU B 1 65 ? -9.703 20.484 9.93 1 93.75 65 LEU B C 1
ATOM 1784 O O . LEU B 1 65 ? -9.008 21.078 9.102 1 93.75 65 LEU B O 1
ATOM 1788 N N . THR B 1 66 ? -10.125 20.938 11.078 1 91.88 66 THR B N 1
ATOM 1789 C CA . THR B 1 66 ? -9.695 22.266 11.477 1 91.88 66 THR B CA 1
ATOM 1790 C C . THR B 1 66 ? -8.25 22.25 11.977 1 91.88 66 THR B C 1
ATOM 1792 O O . THR B 1 66 ? -7.727 21.188 12.328 1 91.88 66 THR B O 1
ATOM 1795 N N . MET B 1 67 ? -7.68 23.422 12.07 1 89.12 67 MET B N 1
ATOM 1796 C CA . MET B 1 67 ? -6.316 23.562 12.578 1 89.12 67 MET B CA 1
ATOM 1797 C C . MET B 1 67 ? -6.207 23.031 14 1 89.12 67 MET B C 1
ATOM 1799 O O . MET B 1 67 ? -5.234 22.359 14.344 1 89.12 67 MET B O 1
ATOM 1803 N N . GLU B 1 68 ? -7.203 23.266 14.75 1 91.06 68 GLU B N 1
ATOM 1804 C CA . GLU B 1 68 ? -7.219 22.828 16.141 1 91.06 68 GLU B CA 1
ATOM 1805 C C . GLU B 1 68 ? -7.234 21.312 16.25 1 91.06 68 GLU B C 1
ATOM 1807 O O . GLU B 1 68 ? -6.516 20.734 17.078 1 91.06 68 GLU B O 1
ATOM 1812 N N . GLN B 1 69 ? -8.016 20.734 15.477 1 93.12 69 GLN B N 1
ATOM 1813 C CA . GLN B 1 69 ? -8.102 19.281 15.453 1 93.12 69 GLN B CA 1
ATOM 1814 C C . GLN B 1 69 ? -6.766 18.656 15.047 1 93.12 69 GLN B C 1
ATOM 1816 O O . GLN B 1 69 ? -6.324 17.688 15.648 1 93.12 69 GLN B O 1
ATOM 1821 N N . VAL B 1 70 ? -6.168 19.25 14.094 1 91.88 70 VAL B N 1
ATOM 1822 C CA . VAL B 1 70 ? -4.906 18.719 13.578 1 91.88 70 VAL B CA 1
ATOM 1823 C C . VAL B 1 70 ? -3.809 18.891 14.625 1 91.88 70 VAL B C 1
ATOM 1825 O O . VAL B 1 70 ? -3.016 17.984 14.859 1 91.88 70 VAL B O 1
ATOM 1828 N N . MET B 1 71 ? -3.779 20.016 15.227 1 91.88 71 MET B N 1
ATOM 1829 C CA . MET B 1 71 ? -2.807 20.281 16.281 1 91.88 71 MET B CA 1
ATOM 1830 C C . MET B 1 71 ? -2.904 19.219 17.391 1 91.88 71 MET B C 1
ATOM 1832 O O . MET B 1 71 ? -1.886 18.703 17.844 1 91.88 71 MET B O 1
ATOM 1836 N N . HIS B 1 72 ? -4.066 18.906 17.703 1 91.81 72 HIS B N 1
ATOM 1837 C CA . HIS B 1 72 ? -4.305 17.906 18.734 1 91.81 72 HIS B CA 1
ATOM 1838 C C . HIS B 1 72 ? -3.857 16.516 18.297 1 91.81 72 HIS B C 1
ATOM 1840 O O . HIS B 1 72 ? -3.205 15.805 19.062 1 91.81 72 HIS B O 1
ATOM 1846 N N . GLU B 1 73 ? -4.156 16.188 17.109 1 88.12 73 GLU B N 1
ATOM 1847 C CA . GLU B 1 73 ? -3.84 14.852 16.609 1 88.12 73 GLU B CA 1
ATOM 1848 C C . GLU B 1 73 ? -2.334 14.664 16.438 1 88.12 73 GLU B C 1
ATOM 1850 O O . GLU B 1 73 ? -1.802 13.586 16.688 1 88.12 73 GLU B O 1
ATOM 1855 N N . LEU B 1 74 ? -1.696 15.68 16.016 1 88 74 LEU B N 1
ATOM 1856 C CA . LEU B 1 74 ? -0.268 15.57 15.734 1 88 74 LEU B CA 1
ATOM 1857 C C . LEU B 1 74 ? 0.556 15.992 16.953 1 88 74 LEU B C 1
ATOM 1859 O O . LEU B 1 74 ? 1.764 15.75 17 1 88 74 LEU B O 1
ATOM 1863 N N . GLY B 1 75 ? -0.126 16.562 17.891 1 89.44 75 GLY B N 1
ATOM 1864 C CA . GLY B 1 75 ? 0.585 17.062 19.062 1 89.44 75 GLY B CA 1
ATOM 1865 C C . GLY B 1 75 ? 1.52 18.219 18.734 1 89.44 75 GLY B C 1
ATOM 1866 O O . GLY B 1 75 ? 2.652 18.266 19.219 1 89.44 75 GLY B O 1
ATOM 1867 N N . LEU B 1 76 ? 1.136 19.016 17.906 1 89.12 76 LEU B N 1
ATOM 1868 C CA . LEU B 1 76 ? 1.948 20.141 17.453 1 89.12 76 LEU B CA 1
ATOM 1869 C C . LEU B 1 76 ? 1.337 21.469 17.906 1 89.12 76 LEU B C 1
ATOM 1871 O O . LEU B 1 76 ? 0.121 21.562 18.078 1 89.12 76 LEU B O 1
ATOM 1875 N N . SER B 1 77 ? 2.236 22.422 18.078 1 91.19 77 SER B N 1
ATOM 1876 C CA . SER B 1 77 ? 1.767 23.781 18.281 1 91.19 77 SER B CA 1
ATOM 1877 C C . SER B 1 77 ? 1.278 24.391 16.969 1 91.19 77 SER B C 1
ATOM 1879 O O . SER B 1 77 ? 1.53 23.844 15.891 1 91.19 77 SER B O 1
ATOM 1881 N N . GLU B 1 78 ? 0.592 25.5 17.141 1 88.06 78 GLU B N 1
ATOM 1882 C CA . GLU B 1 78 ? 0.094 26.188 15.961 1 88.06 78 GLU B CA 1
ATOM 1883 C C . GLU B 1 78 ? 1.241 26.625 15.055 1 88.06 78 GLU B C 1
ATOM 1885 O O . GLU B 1 78 ? 1.164 26.469 13.828 1 88.06 78 GLU B O 1
ATOM 1890 N N . MET B 1 79 ? 2.254 27.094 15.633 1 88.19 79 MET B N 1
ATOM 1891 C CA . MET B 1 79 ? 3.406 27.562 14.867 1 88.19 79 MET B CA 1
ATOM 1892 C C . MET B 1 79 ? 4.078 26.406 14.133 1 88.19 79 MET B C 1
ATOM 1894 O O . MET B 1 79 ? 4.438 26.531 12.961 1 88.19 79 MET B O 1
ATOM 1898 N N . SER B 1 80 ? 4.219 25.328 14.805 1 87.88 80 SER B N 1
ATOM 1899 C CA . SER B 1 80 ? 4.855 24.156 14.211 1 87.88 80 SER B CA 1
ATOM 1900 C C . SER B 1 80 ? 4.023 23.609 13.055 1 87.88 80 SER B C 1
ATOM 1902 O O . SER B 1 80 ? 4.574 23.188 12.039 1 87.88 80 SER B O 1
ATOM 1904 N N . LEU B 1 81 ? 2.754 23.656 13.273 1 87.44 81 LEU B N 1
ATOM 1905 C CA . LEU B 1 81 ? 1.865 23.172 12.227 1 87.44 81 LEU B CA 1
ATOM 1906 C C . LEU B 1 81 ? 1.921 24.078 10.992 1 87.44 81 LEU B C 1
ATOM 1908 O O . LEU B 1 81 ? 1.978 23.578 9.867 1 87.44 81 LEU B O 1
ATOM 1912 N N . LYS B 1 82 ? 1.887 25.344 11.258 1 83.44 82 LYS B N 1
ATOM 1913 C CA . LYS B 1 82 ? 1.975 26.297 10.156 1 83.44 82 LYS B CA 1
ATOM 1914 C C . LYS B 1 82 ? 3.273 26.109 9.375 1 83.44 82 LYS B C 1
ATOM 1916 O O . LYS B 1 82 ? 3.277 26.172 8.141 1 83.44 82 LYS B O 1
ATOM 1921 N N . LYS B 1 83 ? 4.297 25.891 10.062 1 83.19 83 LYS B N 1
ATOM 1922 C CA . LYS B 1 83 ? 5.582 25.625 9.43 1 83.19 83 LYS B CA 1
ATOM 1923 C C . LYS B 1 83 ? 5.527 24.359 8.578 1 83.19 83 LYS B C 1
ATOM 1925 O O . LYS B 1 83 ? 6.031 24.328 7.457 1 83.19 83 LYS B O 1
ATOM 1930 N N . TYR B 1 84 ? 4.879 23.391 9.156 1 82.5 84 TYR B N 1
ATOM 1931 C CA . TYR B 1 84 ? 4.75 22.109 8.469 1 82.5 84 TYR B CA 1
ATOM 1932 C C . TYR B 1 84 ? 3.936 22.25 7.188 1 82.5 84 TYR B C 1
ATOM 1934 O O . TYR B 1 84 ? 4.293 21.703 6.145 1 82.5 84 TYR B O 1
ATOM 1942 N N . ILE B 1 85 ? 2.908 22.922 7.324 1 83 85 ILE B N 1
ATOM 1943 C CA . ILE B 1 85 ? 2.027 23.156 6.184 1 83 85 ILE B CA 1
ATOM 1944 C C . ILE B 1 85 ? 2.805 23.844 5.062 1 83 85 ILE B C 1
ATOM 1946 O O . ILE B 1 85 ? 2.709 23.453 3.898 1 83 85 ILE B O 1
ATOM 1950 N N . ARG B 1 86 ? 3.617 24.781 5.43 1 79.38 86 ARG B N 1
ATOM 1951 C CA . ARG B 1 86 ? 4.406 25.531 4.457 1 79.38 86 ARG B CA 1
ATOM 1952 C C . ARG B 1 86 ? 5.473 24.656 3.82 1 79.38 86 ARG B C 1
ATOM 1954 O O . ARG B 1 86 ? 5.738 24.75 2.621 1 79.38 86 ARG B O 1
ATOM 1961 N N . GLN B 1 87 ? 6.016 23.797 4.586 1 78.56 87 GLN B N 1
ATOM 1962 C CA . GLN B 1 87 ? 7.125 22.969 4.141 1 78.56 87 GLN B CA 1
ATOM 1963 C C . GLN B 1 87 ? 6.633 21.812 3.26 1 78.56 87 GLN B C 1
ATOM 1965 O O . GLN B 1 87 ? 7.371 21.328 2.406 1 78.56 87 GLN B O 1
ATOM 1970 N N . CYS B 1 88 ? 5.383 21.406 3.49 1 77.69 88 CYS B N 1
ATOM 1971 C CA . CYS B 1 88 ? 4.863 20.25 2.771 1 77.69 88 CYS B CA 1
ATOM 1972 C C . CYS B 1 88 ? 3.871 20.672 1.695 1 77.69 88 CYS B C 1
ATOM 1974 O O . CYS B 1 88 ? 3.428 19.844 0.894 1 77.69 88 CYS B O 1
ATOM 1976 N N . GLY B 1 89 ? 3.605 21.875 1.654 1 76.5 89 GLY B N 1
ATOM 1977 C CA . GLY B 1 89 ? 2.627 22.359 0.689 1 76.5 89 GLY B CA 1
ATOM 1978 C C . GLY B 1 89 ? 1.254 21.734 0.877 1 76.5 89 GLY B C 1
ATOM 1979 O O . GLY B 1 89 ? 0.59 21.375 -0.098 1 76.5 89 GLY B O 1
ATOM 1980 N N . LEU B 1 90 ? 0.93 21.547 2.092 1 78.31 90 LEU B N 1
ATOM 1981 C CA . LEU B 1 90 ? -0.368 20.938 2.363 1 78.31 90 LEU B CA 1
ATOM 1982 C C . LEU B 1 90 ? -1.502 21.859 1.942 1 78.31 90 LEU B C 1
ATOM 1984 O O . LEU B 1 90 ? -1.407 23.078 2.115 1 78.31 90 LEU B O 1
ATOM 1988 N N . THR B 1 91 ? -2.438 21.297 1.354 1 69 91 THR B N 1
ATOM 1989 C CA . THR B 1 91 ? -3.6 22.062 0.923 1 69 91 THR B CA 1
ATOM 1990 C C . THR B 1 91 ? -4.43 22.516 2.123 1 69 91 THR B C 1
ATOM 1992 O O . THR B 1 91 ? -4.805 21.703 2.965 1 69 91 THR B O 1
ATOM 1995 N N . VAL B 1 92 ? -4.457 23.719 2.182 1 74.62 92 VAL B N 1
ATOM 1996 C CA . VAL B 1 92 ? -5.312 24.312 3.195 1 74.62 92 VAL B CA 1
ATOM 1997 C C . VAL B 1 92 ? -6.422 25.125 2.523 1 74.62 92 VAL B C 1
ATOM 1999 O O . VAL B 1 92 ? -6.156 25.953 1.656 1 74.62 92 VAL B O 1
ATOM 2002 N N . TYR B 1 93 ? -7.57 24.531 2.645 1 71.69 93 TYR B N 1
ATOM 2003 C CA . TYR B 1 93 ? -8.742 25.25 2.164 1 71.69 93 TYR B CA 1
ATOM 2004 C C . TYR B 1 93 ? -9.508 25.875 3.32 1 71.69 93 TYR B C 1
ATOM 2006 O O . TYR B 1 93 ? -10.016 25.172 4.191 1 71.69 93 TYR B O 1
ATOM 2014 N N . ASN B 1 94 ? -9.648 27.234 3.223 1 72.25 94 ASN B N 1
ATOM 2015 C CA . ASN B 1 94 ? -10.328 27.953 4.289 1 72.25 94 ASN B CA 1
ATOM 2016 C C . ASN B 1 94 ? -9.859 27.5 5.668 1 72.25 94 ASN B C 1
ATOM 2018 O O . ASN B 1 94 ? -10.672 27.156 6.527 1 72.25 94 ASN B O 1
ATOM 2022 N N . ARG B 1 95 ? -8.625 27.219 5.844 1 76.12 95 ARG B N 1
ATOM 2023 C CA . ARG B 1 95 ? -7.957 26.875 7.094 1 76.12 95 ARG B CA 1
ATOM 2024 C C . ARG B 1 95 ? -8.227 25.422 7.473 1 76.12 95 ARG B C 1
ATOM 2026 O O . ARG B 1 95 ? -8.203 25.062 8.648 1 76.12 95 ARG B O 1
ATOM 2033 N N . MET B 1 96 ? -8.633 24.703 6.496 1 88.31 96 MET B N 1
ATOM 2034 C CA . MET B 1 96 ? -8.883 23.297 6.766 1 88.31 96 MET B CA 1
ATOM 2035 C C . MET B 1 96 ? -7.902 22.406 6.004 1 88.31 96 MET B C 1
ATOM 2037 O O . MET B 1 96 ? -7.414 22.797 4.938 1 88.31 96 MET B O 1
ATOM 2041 N N . ILE B 1 97 ? -7.566 21.312 6.625 1 91.75 97 ILE B N 1
ATOM 2042 C CA . ILE B 1 97 ? -6.598 20.359 6.078 1 91.75 97 ILE B CA 1
ATOM 2043 C C . ILE B 1 97 ? -7.27 19.016 5.852 1 91.75 97 ILE B C 1
ATOM 2045 O O . ILE B 1 97 ? -7.93 18.484 6.75 1 91.75 97 ILE B O 1
ATOM 2049 N N . PRO B 1 98 ? -7.129 18.562 4.676 1 92.81 98 PRO B N 1
ATOM 2050 C CA . PRO B 1 98 ? -7.754 17.266 4.461 1 92.81 98 PRO B CA 1
ATOM 2051 C C . PRO B 1 98 ? -7.141 16.156 5.324 1 92.81 98 PRO B C 1
ATOM 2053 O O . PRO B 1 98 ? -5.93 16.156 5.551 1 92.81 98 PRO B O 1
ATOM 2056 N N . ARG B 1 99 ? -7.867 15.195 5.746 1 94.75 99 ARG B N 1
ATOM 2057 C CA . ARG B 1 99 ? -7.453 14.141 6.66 1 94.75 99 ARG B CA 1
ATOM 2058 C C . ARG B 1 99 ? -6.34 13.297 6.051 1 94.75 99 ARG B C 1
ATOM 2060 O O . ARG B 1 99 ? -5.434 12.852 6.758 1 94.75 99 ARG B O 1
ATOM 2067 N N . TYR B 1 100 ? -6.418 13.016 4.742 1 94.69 100 TYR B N 1
ATOM 2068 C CA . TYR B 1 100 ? -5.398 12.172 4.125 1 94.69 100 TYR B CA 1
ATOM 2069 C C . TYR B 1 100 ? -4.02 12.812 4.238 1 94.69 100 TYR B C 1
ATOM 2071 O O . TYR B 1 100 ? -3.01 12.117 4.312 1 94.69 100 TYR B O 1
ATOM 2079 N N . ALA B 1 101 ? -3.988 14.086 4.238 1 92 101 ALA B N 1
ATOM 2080 C CA . ALA B 1 101 ? -2.709 14.781 4.379 1 92 101 ALA B CA 1
ATOM 2081 C C . ALA B 1 101 ? -2.123 14.562 5.773 1 92 101 ALA B C 1
ATOM 2083 O O . ALA B 1 101 ? -0.906 14.43 5.926 1 92 101 ALA B O 1
ATOM 2084 N N . ILE B 1 102 ? -2.992 14.453 6.73 1 91.94 102 ILE B N 1
ATOM 2085 C CA . ILE B 1 102 ? -2.562 14.25 8.109 1 91.94 102 ILE B CA 1
ATOM 2086 C C . ILE B 1 102 ? -2.059 12.82 8.289 1 91.94 102 ILE B C 1
ATOM 2088 O O . ILE B 1 102 ? -1.062 12.594 8.984 1 91.94 102 ILE B O 1
ATOM 2092 N N . GLU B 1 103 ? -2.746 11.883 7.711 1 93 103 GLU B N 1
ATOM 2093 C CA . GLU B 1 103 ? -2.303 10.492 7.762 1 93 103 GLU B CA 1
ATOM 2094 C C . GLU B 1 103 ? -0.889 10.352 7.203 1 93 103 GLU B C 1
ATOM 2096 O O . GLU B 1 103 ? -0.069 9.617 7.762 1 93 103 GLU B O 1
ATOM 2101 N N . LEU B 1 104 ? -0.642 11.008 6.137 1 91.44 104 LEU B N 1
ATOM 2102 C CA . LEU B 1 104 ? 0.671 10.945 5.504 1 91.44 104 LEU B CA 1
ATOM 2103 C C . LEU B 1 104 ? 1.726 11.625 6.375 1 91.44 104 LEU B C 1
ATOM 2105 O O . LEU B 1 104 ? 2.852 11.141 6.484 1 91.44 104 LEU B O 1
ATOM 2109 N N . ALA B 1 105 ? 1.317 12.695 7.012 1 86.94 105 ALA B N 1
ATOM 2110 C CA . ALA B 1 105 ? 2.242 13.453 7.852 1 86.94 105 ALA B CA 1
ATOM 2111 C C . ALA B 1 105 ? 2.674 12.633 9.062 1 86.94 105 ALA B C 1
ATOM 2113 O O . ALA B 1 105 ? 3.789 12.797 9.562 1 86.94 105 ALA B O 1
ATOM 2114 N N . LYS B 1 106 ? 1.786 11.797 9.477 1 86.38 106 LYS B N 1
ATOM 2115 C CA . LYS B 1 106 ? 2.07 10.977 10.648 1 86.38 106 LYS B CA 1
ATOM 2116 C C . LYS B 1 106 ? 3.104 9.898 10.328 1 86.38 106 LYS B C 1
ATOM 2118 O O . LYS B 1 106 ? 3.719 9.328 11.227 1 86.38 106 LYS B O 1
ATOM 2123 N N . ASP B 1 107 ? 3.207 9.57 9.094 1 88.44 107 ASP B N 1
ATOM 2124 C CA . ASP B 1 107 ? 4.188 8.578 8.656 1 88.44 107 ASP B CA 1
ATOM 2125 C C . ASP B 1 107 ? 5.523 9.242 8.32 1 88.44 107 ASP B C 1
ATOM 2127 O O . ASP B 1 107 ? 5.578 10.148 7.488 1 88.44 107 ASP B O 1
ATOM 2131 N N . SER B 1 108 ? 6.574 8.797 8.859 1 82.88 108 SER B N 1
ATOM 2132 C CA . SER B 1 108 ? 7.871 9.453 8.727 1 82.88 108 SER B CA 1
ATOM 2133 C C . SER B 1 108 ? 8.352 9.43 7.281 1 82.88 108 SER B C 1
ATOM 2135 O O . SER B 1 108 ? 8.906 10.422 6.793 1 82.88 108 SER B O 1
ATOM 2137 N N . VAL B 1 109 ? 8.125 8.375 6.602 1 85.25 109 VAL B N 1
ATOM 2138 C CA . VAL B 1 109 ? 8.641 8.227 5.246 1 85.25 109 VAL B CA 1
ATOM 2139 C C . VAL B 1 109 ? 7.836 9.109 4.289 1 85.25 109 VAL B C 1
ATOM 2141 O O . VAL B 1 109 ? 8.406 9.922 3.561 1 85.25 109 VAL B O 1
ATOM 2144 N N . TYR B 1 110 ? 6.57 9.008 4.387 1 87.62 110 TYR B N 1
ATOM 2145 C CA . TYR B 1 110 ? 5.734 9.797 3.486 1 87.62 110 TYR B CA 1
ATOM 2146 C C . TYR B 1 110 ? 5.77 11.273 3.861 1 87.62 110 TYR B C 1
ATOM 2148 O O . TYR B 1 110 ? 5.688 12.141 2.992 1 87.62 110 TYR B O 1
ATOM 2156 N N . GLY B 1 111 ? 5.879 11.555 5.121 1 83.38 111 GLY B N 1
ATOM 2157 C CA . GLY B 1 111 ? 6.027 12.945 5.531 1 83.38 111 GLY B CA 1
ATOM 2158 C C . GLY B 1 111 ? 7.227 13.625 4.906 1 83.38 111 GLY B C 1
ATOM 2159 O O . GLY B 1 111 ? 7.105 14.719 4.352 1 83.38 111 GLY B O 1
ATOM 2160 N N . ILE B 1 112 ? 8.289 12.945 4.938 1 83.69 112 ILE B N 1
ATOM 2161 C CA . ILE B 1 112 ? 9.523 13.477 4.367 1 83.69 112 ILE B CA 1
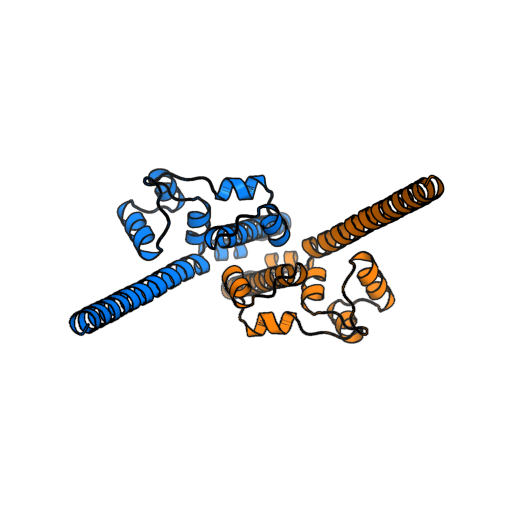ATOM 2162 C C . ILE B 1 112 ? 9.391 13.57 2.848 1 83.69 112 ILE B C 1
ATOM 2164 O O . ILE B 1 112 ? 9.828 14.555 2.24 1 83.69 112 ILE B O 1
ATOM 2168 N N . LEU B 1 113 ? 8.797 12.602 2.26 1 86.19 113 LEU B N 1
ATOM 2169 C CA . LEU B 1 113 ? 8.609 12.586 0.813 1 86.19 113 LEU B CA 1
ATOM 2170 C C . LEU B 1 113 ? 7.77 13.773 0.361 1 86.19 113 LEU B C 1
ATOM 2172 O O . LEU B 1 113 ? 8.102 14.438 -0.625 1 86.19 113 LEU B O 1
ATOM 2176 N N . MET B 1 114 ? 6.777 14.016 1.08 1 84.31 114 MET B N 1
ATOM 2177 C CA . MET B 1 114 ? 5.898 15.125 0.733 1 84.31 114 MET B CA 1
ATOM 2178 C C . MET B 1 114 ? 6.645 16.453 0.821 1 84.31 114 MET B C 1
ATOM 2180 O O . MET B 1 114 ? 6.477 17.328 -0.037 1 84.31 114 MET B O 1
ATOM 2184 N N . GLN B 1 115 ? 7.367 16.547 1.832 1 81.5 115 GLN B N 1
ATOM 2185 C CA . GLN B 1 115 ? 8.172 17.75 2 1 81.5 115 GLN B CA 1
ATOM 2186 C C . GLN B 1 115 ? 9.133 17.938 0.83 1 81.5 115 GLN B C 1
ATOM 2188 O O . GLN B 1 115 ? 9.219 19.031 0.257 1 81.5 115 GLN B O 1
ATOM 2193 N N . LYS B 1 116 ? 9.781 16.906 0.51 1 85.38 116 LYS B N 1
ATOM 2194 C CA . LYS B 1 116 ? 10.742 16.953 -0.588 1 85.38 116 LYS B CA 1
ATOM 2195 C C . LYS B 1 116 ? 10.055 17.281 -1.91 1 85.38 116 LYS B C 1
ATOM 2197 O O . LYS B 1 116 ? 10.539 18.109 -2.688 1 85.38 116 LYS B O 1
ATOM 2202 N N . GLU B 1 117 ? 8.953 16.625 -2.168 1 84 117 GLU B N 1
ATOM 2203 C CA . GLU B 1 117 ? 8.203 16.844 -3.398 1 84 117 GLU B CA 1
ATOM 2204 C C . GLU B 1 117 ? 7.754 18.297 -3.512 1 84 117 GLU B C 1
ATOM 2206 O O . GLU B 1 117 ? 7.781 18.891 -4.598 1 84 117 GLU B O 1
ATOM 2211 N N . TYR B 1 118 ? 7.359 18.812 -2.469 1 82.25 118 TYR B N 1
ATOM 2212 C CA . TYR B 1 118 ? 6.914 20.203 -2.465 1 82.25 118 TYR B CA 1
ATOM 2213 C C . TYR B 1 118 ? 8.078 21.156 -2.713 1 82.25 118 TYR B C 1
ATOM 2215 O O . TYR B 1 118 ? 7.957 22.109 -3.482 1 82.25 118 TYR B O 1
ATOM 2223 N N . GLN B 1 119 ? 9.148 20.875 -2.018 1 81.38 119 GLN B N 1
ATOM 2224 C CA . GLN B 1 119 ? 10.328 21.703 -2.201 1 81.38 119 GLN B CA 1
ATOM 2225 C C . GLN B 1 119 ? 10.844 21.625 -3.637 1 81.38 119 GLN B C 1
ATOM 2227 O O . GLN B 1 119 ? 11.242 22.641 -4.215 1 81.38 119 GLN B O 1
ATOM 2232 N N . ASP B 1 120 ? 10.812 20.469 -4.184 1 80.19 120 ASP B N 1
ATOM 2233 C CA . ASP B 1 120 ? 11.227 20.297 -5.57 1 80.19 120 ASP B CA 1
ATOM 2234 C C . ASP B 1 120 ? 10.32 21.062 -6.523 1 80.19 120 ASP B C 1
ATOM 2236 O O . ASP B 1 120 ? 10.789 21.672 -7.488 1 80.19 120 ASP B O 1
ATOM 2240 N N . LYS B 1 121 ? 9.055 21 -6.289 1 79.38 121 LYS B N 1
ATOM 2241 C CA . LYS B 1 121 ? 8.094 21.734 -7.105 1 79.38 121 LYS B CA 1
ATOM 2242 C C . LYS B 1 121 ? 8.297 23.234 -6.984 1 79.38 121 LYS B C 1
ATOM 2244 O O . LYS B 1 121 ? 8.188 23.969 -7.977 1 79.38 121 LYS B O 1
ATOM 2249 N N . LYS B 1 122 ? 8.586 23.609 -5.797 1 77.5 122 LYS B N 1
ATOM 2250 C CA . LYS B 1 122 ? 8.836 25.031 -5.551 1 77.5 122 LYS B CA 1
ATOM 2251 C C . LYS B 1 122 ? 10.07 25.516 -6.305 1 77.5 122 LYS B C 1
ATOM 2253 O O . LYS B 1 122 ? 10.062 26.594 -6.883 1 77.5 122 LYS B O 1
ATOM 2258 N N . LEU B 1 123 ? 11.031 24.688 -6.289 1 75.06 123 LEU B N 1
ATOM 2259 C CA . LEU B 1 123 ? 12.266 25.031 -6.98 1 75.06 123 LEU B CA 1
ATOM 2260 C C . LEU B 1 123 ? 12.055 25.062 -8.492 1 75.06 123 LEU B C 1
ATOM 2262 O O . LEU B 1 123 ? 12.586 25.953 -9.172 1 75.06 123 LEU B O 1
ATOM 2266 N N . LYS B 1 124 ? 11.281 24.156 -8.984 1 73.38 124 LYS B N 1
ATOM 2267 C CA . LYS B 1 124 ? 10.992 24.125 -10.414 1 73.38 124 LYS B CA 1
ATOM 2268 C C . LYS B 1 124 ? 10.164 25.328 -10.836 1 73.38 124 LYS B C 1
ATOM 2270 O O . LYS B 1 124 ? 10.391 25.906 -11.906 1 73.38 124 LYS B O 1
ATOM 2275 N N . THR B 1 125 ? 9.219 25.609 -10.008 1 68.81 125 THR B N 1
ATOM 2276 C CA . THR B 1 125 ? 8.367 26.766 -10.305 1 68.81 125 THR B CA 1
ATOM 2277 C C . THR B 1 125 ? 9.156 28.062 -10.203 1 68.81 125 THR B C 1
ATOM 2279 O O . THR B 1 125 ? 8.969 28.969 -11.008 1 68.81 125 THR B O 1
ATOM 2282 N N . GLN B 1 126 ? 9.953 28.078 -9.156 1 64.31 126 GLN B N 1
ATOM 2283 C CA . GLN B 1 126 ? 10.82 29.25 -9.062 1 64.31 126 GLN B CA 1
ATOM 2284 C C . GLN B 1 126 ? 11.75 29.359 -10.266 1 64.31 126 GLN B C 1
ATOM 2286 O O . GLN B 1 126 ? 11.945 30.438 -10.812 1 64.31 126 GLN B O 1
ATOM 2291 N N . THR B 1 127 ? 12.188 28.156 -10.562 1 58.59 127 THR B N 1
ATOM 2292 C CA . THR B 1 127 ? 13.07 28.125 -11.727 1 58.59 127 THR B CA 1
ATOM 2293 C C . THR B 1 127 ? 12.281 28.391 -13.008 1 58.59 127 THR B C 1
ATOM 2295 O O . THR B 1 127 ? 12.773 29.062 -13.922 1 58.59 127 THR B O 1
ATOM 2298 N N . GLN B 1 128 ? 11.109 27.844 -12.984 1 55.59 128 GLN B N 1
ATOM 2299 C CA . GLN B 1 128 ? 10.273 28.141 -14.141 1 55.59 128 GLN B CA 1
ATOM 2300 C C . GLN B 1 128 ? 9.836 29.609 -14.141 1 55.59 128 GLN B C 1
ATOM 2302 O O . GLN B 1 128 ? 9.812 30.25 -15.188 1 55.59 128 GLN B O 1
ATOM 2307 N N . GLU B 1 129 ? 9.43 30.016 -12.984 1 53.22 129 GLU B N 1
ATOM 2308 C CA . GLU B 1 129 ? 9.141 31.438 -12.883 1 53.22 129 GLU B CA 1
ATOM 2309 C C . GLU B 1 129 ? 10.359 32.281 -13.258 1 53.22 129 GLU B C 1
ATOM 2311 O O . GLU B 1 129 ? 10.234 33.281 -13.977 1 53.22 129 GLU B O 1
ATOM 2316 N N . GLU B 1 130 ? 11.477 31.875 -12.641 1 55.41 130 GLU B N 1
ATOM 2317 C CA . GLU B 1 130 ? 12.688 32.531 -13.125 1 55.41 130 GLU B CA 1
ATOM 2318 C C . GLU B 1 130 ? 12.883 32.281 -14.617 1 55.41 130 GLU B C 1
ATOM 2320 O O . GLU B 1 130 ? 13.289 33.188 -15.352 1 55.41 130 GLU B O 1
ATOM 2325 N N . TYR B 1 131 ? 12.539 31.047 -14.945 1 52.12 131 TYR B N 1
ATOM 2326 C CA . TYR B 1 131 ? 12.578 30.719 -16.359 1 52.12 131 TYR B CA 1
ATOM 2327 C C . TYR B 1 131 ? 11.484 31.453 -17.125 1 52.12 131 TYR B C 1
ATOM 2329 O O . TYR B 1 131 ? 11.727 32 -18.203 1 52.12 131 TYR B O 1
ATOM 2337 N N . LEU B 1 132 ? 10.336 31.406 -16.609 1 51.12 132 LEU B N 1
ATOM 2338 C CA . LEU B 1 132 ? 9.25 32.156 -17.219 1 51.12 132 LEU B CA 1
ATOM 2339 C C . LEU B 1 132 ? 9.539 33.656 -17.188 1 51.12 132 LEU B C 1
ATOM 2341 O O . LEU B 1 132 ? 9.258 34.375 -18.156 1 51.12 132 LEU B O 1
ATOM 2345 N N . LEU B 1 133 ? 10.047 34.031 -16.094 1 51.09 133 LEU B N 1
ATOM 2346 C CA . LEU B 1 133 ? 10.516 35.406 -16.031 1 51.09 133 LEU B CA 1
ATOM 2347 C C . LEU B 1 133 ? 11.617 35.656 -17.062 1 51.09 133 LEU B C 1
ATOM 2349 O O . LEU B 1 133 ? 11.641 36.688 -17.719 1 51.09 133 LEU B O 1
ATOM 2353 N N . GLU B 1 134 ? 12.391 34.656 -17.156 1 50.72 134 GLU B N 1
ATOM 2354 C CA . GLU B 1 134 ? 13.414 34.75 -18.203 1 50.72 134 GLU B CA 1
ATOM 2355 C C . GLU B 1 134 ? 12.789 34.656 -19.594 1 50.72 134 GLU B C 1
ATOM 2357 O O . GLU B 1 134 ? 13.195 35.406 -20.5 1 50.72 134 GLU B O 1
ATOM 2362 N N . ILE B 1 135 ? 11.891 33.781 -19.719 1 49.91 135 ILE B N 1
ATOM 2363 C CA . ILE B 1 135 ? 11.18 33.719 -20.984 1 49.91 135 ILE B CA 1
ATOM 2364 C C . ILE B 1 135 ? 10.352 35 -21.188 1 49.91 135 ILE B C 1
ATOM 2366 O O . ILE B 1 135 ? 10.344 35.562 -22.281 1 49.91 135 ILE B O 1
ATOM 2370 N N . GLU B 1 136 ? 9.641 35.344 -20.219 1 47.62 136 GLU B N 1
ATOM 2371 C CA . GLU B 1 136 ? 8.898 36.594 -20.281 1 47.62 136 GLU B CA 1
ATOM 2372 C C . GLU B 1 136 ? 9.836 37.781 -20.516 1 47.62 136 GLU B C 1
ATOM 2374 O O . GLU B 1 136 ? 9.531 38.656 -21.297 1 47.62 136 GLU B O 1
ATOM 2379 N N . GLU B 1 137 ? 10.906 37.719 -19.781 1 47.66 137 GLU B N 1
ATOM 2380 C CA . GLU B 1 137 ? 11.938 38.719 -20.031 1 47.66 137 GLU B CA 1
ATOM 2381 C C . GLU B 1 137 ? 12.484 38.594 -21.453 1 47.66 137 GLU B C 1
ATOM 2383 O O . GLU B 1 137 ? 12.719 39.625 -22.125 1 47.66 137 GLU B O 1
ATOM 2388 N N . ARG B 1 138 ? 12.586 37.312 -21.812 1 43.31 138 ARG B N 1
ATOM 2389 C CA . ARG B 1 138 ? 13.031 37.062 -23.172 1 43.31 138 ARG B CA 1
ATOM 2390 C C . ARG B 1 138 ? 11.945 37.406 -24.188 1 43.31 138 ARG B C 1
ATOM 2392 O O . ARG B 1 138 ? 12.219 38 -25.219 1 43.31 138 ARG B O 1
ATOM 2399 N N . ILE B 1 139 ? 10.852 36.969 -23.922 1 44.72 139 ILE B N 1
ATOM 2400 C CA . ILE B 1 139 ? 9.719 37.344 -24.781 1 44.72 139 ILE B CA 1
ATOM 2401 C C . ILE B 1 139 ? 9.531 38.844 -24.734 1 44.72 139 ILE B C 1
ATOM 2403 O O . ILE B 1 139 ? 9.289 39.469 -25.781 1 44.72 139 ILE B O 1
ATOM 2407 N N . ALA B 1 140 ? 9.555 39.375 -23.578 1 44.12 140 ALA B N 1
ATOM 2408 C CA . ALA B 1 140 ? 9.531 40.844 -23.438 1 44.12 140 ALA B CA 1
ATOM 2409 C C . ALA B 1 140 ? 10.68 41.469 -24.219 1 44.12 140 ALA B C 1
ATOM 2411 O O . ALA B 1 140 ? 1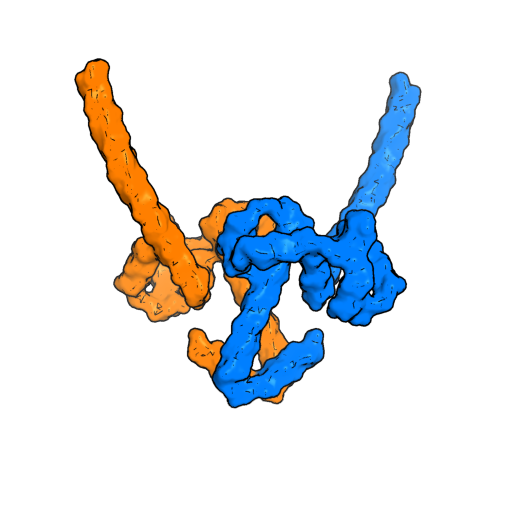0.5 42.531 -24.844 1 44.12 140 ALA B O 1
ATOM 2412 N N . GLU B 1 141 ? 11.75 40.781 -24.094 1 41.56 141 GLU B N 1
ATOM 2413 C CA . GLU B 1 141 ? 12.898 41.219 -24.891 1 41.56 141 GLU B CA 1
ATOM 2414 C C . GLU B 1 141 ? 12.656 41 -26.375 1 41.56 141 GLU B C 1
ATOM 2416 O O . GLU B 1 141 ? 13.008 41.844 -27.203 1 41.56 141 GLU B O 1
ATOM 2421 N N . TYR B 1 142 ? 12.172 39.75 -26.547 1 40.97 142 TYR B N 1
ATOM 2422 C CA . TYR B 1 142 ? 11.812 39.531 -27.953 1 40.97 142 TYR B CA 1
ATOM 2423 C C . TYR B 1 142 ? 10.633 40.406 -28.359 1 40.97 142 TYR B C 1
ATOM 2425 O O . TYR B 1 142 ? 10.539 40.812 -29.516 1 40.97 142 TYR B O 1
ATOM 2433 N N . GLY B 1 143 ? 9.719 40.531 -27.531 1 38.38 143 GLY B N 1
ATOM 2434 C CA . GLY B 1 143 ? 8.664 41.5 -27.812 1 38.38 143 GLY B CA 1
ATOM 2435 C C . GLY B 1 143 ? 9.188 42.875 -28.062 1 38.38 143 GLY B C 1
ATOM 2436 O O . GLY B 1 143 ? 8.523 43.719 -28.703 1 38.38 143 GLY B O 1
ATOM 2437 N N . LYS B 1 144 ? 10.148 43.281 -27.422 1 39.62 144 LYS B N 1
ATOM 2438 C CA . LYS B 1 144 ? 10.766 44.562 -27.781 1 39.62 144 LYS B CA 1
ATOM 2439 C C . LYS B 1 144 ? 11.328 44.5 -29.203 1 39.62 144 LYS B C 1
ATOM 2441 O O . LYS B 1 144 ? 11.594 45.531 -29.812 1 39.62 144 LYS B O 1
ATOM 2446 N N . CYS B 1 145 ? 11.805 43.312 -29.453 1 32.62 145 CYS B N 1
ATOM 2447 C CA . CYS B 1 145 ? 12.375 43.344 -30.797 1 32.62 145 CYS B CA 1
ATOM 2448 C C . CYS B 1 145 ? 11.281 43.406 -31.859 1 32.62 145 CYS B C 1
ATOM 2450 O O . CYS B 1 145 ? 11.508 43.906 -32.969 1 32.62 145 CYS B O 1
ATOM 2452 N N . PHE B 1 146 ? 10.148 42.688 -31.766 1 30.38 146 PHE B N 1
ATOM 2453 C CA . PHE B 1 146 ? 9.188 43.031 -32.812 1 30.38 146 PHE B CA 1
ATOM 2454 C C . PHE B 1 146 ? 8.242 44.125 -32.344 1 30.38 146 PHE B C 1
ATOM 2456 O O . PHE B 1 146 ? 7.906 44.188 -31.156 1 30.38 146 PHE B O 1
#